Protein AF-F0BHM7-F1 (afdb_monomer_lite)

Organism: NCBI:txid925775

InterPro domains:
  IPR005083 Serine/Threonine acetyltransferase YopJ-like [PF03421] (80-179)

Secondary structure (DSSP, 8-state):
------------------------------------------------TTTTS-HHHHHHHHHHHHHHHH-S---HHHHHHHHHHHHHHHH---HHHHHHHHHHHHHHHHHHHHH-GGG-EEEESSHHHHHHHHHH---SEEEEEEE--TTS--EEEEEEEEETTEEEEEEE--S-SEEEETTEEEEPTT---S--

Radius of gyration: 26.4 Å; chains: 1; bounding box: 47×58×90 Å

Structure (mmCIF, N/CA/C/O backbone):
data_AF-F0BHM7-F1
#
_entry.id   AF-F0BHM7-F1
#
loop_
_atom_site.group_PDB
_atom_site.id
_atom_site.type_symbol
_atom_site.label_atom_id
_atom_site.label_alt_id
_atom_site.label_comp_id
_atom_site.label_asym_id
_atom_site.label_entity_id
_atom_site.label_seq_id
_atom_site.pdbx_PDB_ins_code
_atom_site.Cartn_x
_atom_site.Cartn_y
_atom_site.Cartn_z
_atom_site.occupancy
_atom_site.B_iso_or_equiv
_atom_site.auth_seq_id
_atom_site.auth_comp_id
_atom_site.auth_asym_id
_atom_site.auth_atom_id
_atom_site.pdbx_PDB_model_num
ATOM 1 N N . MET A 1 1 ? -9.577 -39.500 14.015 1.00 40.25 1 MET A N 1
ATOM 2 C CA . MET A 1 1 ? -8.669 -39.902 12.918 1.00 40.25 1 MET A CA 1
ATOM 3 C C . MET A 1 1 ? -9.493 -40.174 11.671 1.00 40.25 1 MET A C 1
ATOM 5 O O . MET A 1 1 ? -10.427 -40.954 11.765 1.00 40.25 1 MET A O 1
ATOM 9 N N . LYS A 1 2 ? -9.086 -39.560 10.550 1.00 39.41 2 LYS A N 1
ATOM 10 C CA . LYS A 1 2 ? -9.492 -39.837 9.157 1.00 39.41 2 LYS A CA 1
ATOM 11 C C . LYS A 1 2 ? -10.925 -39.439 8.770 1.00 39.41 2 LYS A C 1
ATOM 13 O O . LYS A 1 2 ? -11.859 -40.200 8.974 1.00 39.41 2 LYS A O 1
ATOM 18 N N . ASN A 1 3 ? -11.054 -38.246 8.178 1.00 37.75 3 ASN A N 1
ATOM 19 C CA . ASN A 1 3 ? -11.614 -38.018 6.830 1.00 37.75 3 ASN A CA 1
ATOM 20 C C . ASN A 1 3 ? -11.970 -36.533 6.659 1.00 37.75 3 ASN A C 1
ATOM 22 O O . ASN A 1 3 ? -13.112 -36.132 6.846 1.00 37.75 3 ASN A O 1
ATOM 26 N N . PHE A 1 4 ? -10.978 -35.712 6.311 1.00 39.66 4 PHE A N 1
ATOM 27 C CA . PHE A 1 4 ? -11.204 -34.309 5.950 1.00 39.66 4 PHE A CA 1
ATOM 28 C C . PHE A 1 4 ? -10.245 -33.871 4.841 1.00 39.66 4 PHE A C 1
ATOM 30 O O . PHE A 1 4 ? -9.500 -32.917 4.992 1.00 39.66 4 PHE A O 1
ATOM 37 N N . MET A 1 5 ? -10.210 -34.616 3.734 1.00 41.62 5 MET A N 1
ATOM 38 C CA . MET A 1 5 ? -9.594 -34.168 2.481 1.00 41.62 5 MET A CA 1
ATOM 39 C C . MET A 1 5 ? -10.227 -34.916 1.311 1.00 41.62 5 MET A C 1
ATOM 41 O O . MET A 1 5 ? -9.910 -36.081 1.090 1.00 41.62 5 MET A O 1
ATOM 45 N N . ARG A 1 6 ? -11.130 -34.248 0.583 1.00 38.19 6 ARG A N 1
ATOM 46 C CA . ARG A 1 6 ? -11.471 -34.510 -0.828 1.00 38.19 6 ARG A CA 1
ATOM 47 C C . ARG A 1 6 ? -12.490 -33.470 -1.306 1.00 38.19 6 ARG A C 1
ATOM 49 O O . ARG A 1 6 ? -13.683 -33.701 -1.209 1.00 38.19 6 ARG A O 1
ATOM 56 N N . SER A 1 7 ? -11.997 -32.336 -1.805 1.00 36.56 7 SER A N 1
ATOM 57 C CA . SER A 1 7 ? -12.502 -31.670 -3.023 1.00 36.56 7 SER A CA 1
ATOM 58 C C . SER A 1 7 ? -11.786 -30.329 -3.226 1.00 36.56 7 SER A C 1
ATOM 60 O O . SER A 1 7 ? -12.365 -29.258 -3.062 1.00 36.56 7 SER A O 1
ATOM 62 N N . LEU A 1 8 ? -10.508 -30.370 -3.607 1.00 36.88 8 LEU A N 1
ATOM 63 C CA . LEU A 1 8 ? -9.913 -29.256 -4.347 1.00 36.88 8 LEU A CA 1
ATOM 64 C C . LEU A 1 8 ? -10.299 -29.446 -5.815 1.00 36.88 8 LEU A C 1
ATOM 66 O O . LEU A 1 8 ? -9.575 -30.056 -6.597 1.00 36.88 8 LEU A O 1
ATOM 70 N N . GLY A 1 9 ? -11.510 -29.002 -6.149 1.00 29.67 9 GLY A N 1
ATOM 71 C CA . GLY A 1 9 ? -12.002 -28.937 -7.517 1.00 29.67 9 GLY A CA 1
ATOM 72 C C . GLY A 1 9 ? -11.436 -27.704 -8.210 1.00 29.67 9 GLY A C 1
ATOM 73 O O . GLY A 1 9 ? -12.026 -26.630 -8.148 1.00 29.67 9 GLY A O 1
ATOM 74 N N . PHE A 1 10 ? -10.296 -27.869 -8.880 1.00 36.56 10 PHE A N 1
ATOM 75 C CA . PHE A 1 10 ? -9.895 -26.998 -9.980 1.00 36.56 10 PHE A CA 1
ATOM 76 C C . PHE A 1 10 ? -10.941 -27.135 -11.094 1.00 36.56 10 PHE A C 1
ATOM 78 O O . PHE A 1 10 ? -10.956 -28.120 -11.826 1.00 36.56 10 PHE A O 1
ATOM 85 N N . GLY A 1 11 ? -11.847 -26.163 -11.188 1.00 30.12 11 GLY A N 1
ATOM 86 C CA . GLY A 1 11 ? -12.896 -26.111 -12.202 1.00 30.12 11 GLY A CA 1
ATOM 87 C C . GLY A 1 11 ? -12.910 -24.751 -12.881 1.00 30.12 11 GLY A C 1
ATOM 88 O O . GLY A 1 11 ? -13.532 -23.809 -12.398 1.00 30.12 11 GLY A O 1
ATOM 89 N N . SER A 1 12 ? -12.212 -24.649 -14.010 1.00 33.06 12 SER A N 1
ATOM 90 C CA . SER A 1 12 ? -12.329 -23.534 -14.944 1.00 33.06 12 SER A CA 1
ATOM 91 C C . SER A 1 12 ? -13.774 -23.405 -15.428 1.00 33.06 12 SER A C 1
ATOM 93 O O . SER A 1 12 ? -14.248 -24.249 -16.181 1.00 33.06 12 SER A O 1
ATOM 95 N N . SER A 1 13 ? -14.461 -22.329 -15.049 1.00 33.56 13 SER A N 1
ATOM 96 C CA . SER A 1 13 ? -15.727 -21.939 -15.674 1.00 33.56 13 SER A CA 1
ATOM 97 C C . SER A 1 13 ? -15.479 -20.748 -16.590 1.00 33.56 13 SER 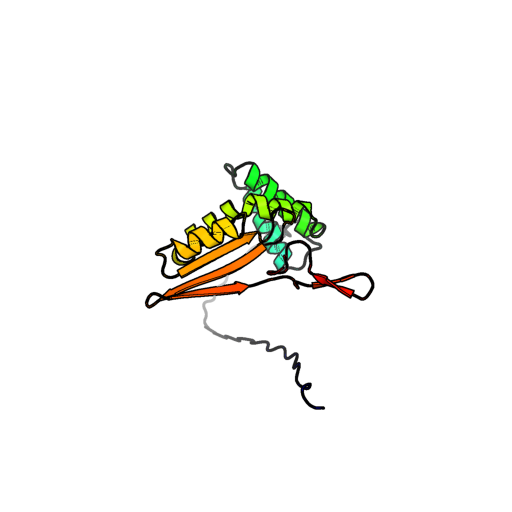A C 1
ATOM 99 O O . SER A 1 13 ? -15.399 -19.600 -16.158 1.00 33.56 13 SER A O 1
ATOM 101 N N . ARG A 1 14 ? -15.298 -21.062 -17.877 1.00 34.56 14 ARG A N 1
ATOM 102 C CA . ARG A 1 14 ? -15.363 -20.120 -18.995 1.00 34.56 14 ARG A CA 1
ATOM 103 C C . ARG A 1 14 ? -16.827 -19.734 -19.195 1.00 34.56 14 ARG A C 1
ATOM 105 O O . ARG A 1 14 ? -17.619 -20.560 -19.633 1.00 34.56 14 ARG A O 1
ATOM 112 N N . SER A 1 15 ? -17.182 -18.489 -18.917 1.00 32.78 15 SER A N 1
ATOM 113 C CA . SER A 1 15 ? -18.437 -17.896 -19.377 1.00 32.78 15 SER A CA 1
ATOM 114 C C . SER A 1 15 ? -18.207 -17.244 -20.741 1.00 32.78 15 SER A C 1
ATOM 116 O O . SER A 1 15 ? -17.812 -16.087 -20.856 1.00 32.78 15 SER A O 1
ATOM 118 N N . SER A 1 16 ? -18.440 -18.017 -21.799 1.00 32.56 16 SER A N 1
ATOM 119 C CA . SER A 1 16 ? -18.631 -17.511 -23.157 1.00 32.56 16 SER A CA 1
ATOM 120 C C . SER A 1 16 ? -19.989 -16.814 -23.241 1.00 32.56 16 SER A C 1
ATOM 122 O O . SER A 1 16 ? -21.026 -17.476 -23.225 1.00 32.56 16 SER A O 1
ATOM 124 N N . ARG A 1 17 ? -19.998 -15.482 -23.338 1.00 31.58 17 ARG A N 1
ATOM 125 C CA . ARG A 1 17 ? -21.169 -14.740 -23.816 1.00 31.58 17 ARG A CA 1
ATOM 126 C C . ARG A 1 17 ? -21.041 -14.543 -25.321 1.00 31.58 17 ARG A C 1
ATOM 128 O O . ARG A 1 17 ? -20.320 -13.669 -25.786 1.00 31.58 17 ARG A O 1
ATOM 135 N N . SER A 1 18 ? -21.746 -15.396 -26.051 1.00 33.62 18 SER A N 1
ATOM 136 C CA . SER A 1 18 ? -22.221 -15.130 -27.401 1.00 33.62 18 SER A CA 1
ATOM 137 C C . SER A 1 18 ? -23.323 -14.072 -27.334 1.00 33.62 18 SER A C 1
ATOM 139 O O . SER A 1 18 ? -24.336 -14.299 -26.672 1.00 33.62 18 SER A O 1
ATOM 141 N N . SER A 1 19 ? -23.153 -12.965 -28.050 1.00 33.22 19 SER A N 1
ATOM 142 C CA . SER A 1 19 ? -24.268 -12.101 -28.436 1.00 33.22 19 SER A CA 1
ATOM 143 C C . SER A 1 19 ? -24.142 -11.795 -29.919 1.00 33.22 19 SER A C 1
ATOM 145 O O . SER A 1 19 ? -23.349 -10.961 -30.343 1.00 33.22 19 SER A O 1
ATOM 147 N N . SER A 1 20 ? -24.917 -12.542 -30.694 1.00 32.22 20 SER A N 1
ATOM 148 C CA . SER A 1 20 ? -25.345 -12.219 -32.046 1.00 32.22 20 SER A CA 1
ATOM 149 C C . SER A 1 20 ? -26.288 -11.012 -32.033 1.00 32.22 20 SER A C 1
ATOM 151 O O . SER A 1 20 ? -27.246 -11.001 -31.260 1.00 32.22 20 SER A O 1
ATOM 153 N N . SER A 1 21 ? -26.100 -10.077 -32.960 1.00 34.34 21 SER A N 1
ATOM 154 C CA . SER A 1 21 ? -27.196 -9.270 -33.503 1.00 34.34 21 SER A CA 1
ATOM 155 C C . SER A 1 21 ? -26.907 -8.949 -34.966 1.00 34.34 21 SER A C 1
ATOM 157 O O . SER A 1 21 ? -26.126 -8.053 -35.276 1.00 34.34 21 SER A O 1
ATOM 159 N N . ASN A 1 22 ? -27.547 -9.728 -35.839 1.00 30.28 22 ASN A N 1
ATOM 160 C CA . ASN A 1 22 ? -27.780 -9.407 -37.241 1.00 30.28 22 ASN A CA 1
ATOM 161 C C . ASN A 1 22 ? -28.642 -8.145 -37.343 1.00 30.28 22 ASN A C 1
ATOM 163 O O . ASN A 1 22 ? -29.692 -8.089 -36.706 1.00 30.28 22 ASN A O 1
ATOM 167 N N . TRP A 1 23 ? -28.254 -7.230 -38.228 1.00 28.39 23 TRP A N 1
ATOM 168 C CA . TRP A 1 23 ? -29.175 -6.373 -38.971 1.00 28.39 23 TRP A CA 1
ATOM 169 C C . TRP A 1 23 ? -28.707 -6.331 -40.437 1.00 28.39 23 TRP A C 1
ATOM 171 O O . TRP A 1 23 ? -27.631 -5.821 -40.738 1.00 28.39 23 TRP A O 1
ATOM 181 N N . ASN A 1 24 ? -29.515 -6.943 -41.309 1.00 32.38 24 ASN A N 1
ATOM 182 C CA . ASN A 1 24 ? -29.664 -6.633 -42.742 1.00 32.38 24 ASN A CA 1
ATOM 183 C C . ASN A 1 24 ? -30.175 -5.168 -42.874 1.00 32.38 24 ASN A C 1
ATOM 185 O O . ASN A 1 24 ? -30.711 -4.646 -41.902 1.00 32.38 24 ASN A O 1
ATOM 189 N N . GLU A 1 25 ? -30.105 -4.415 -43.977 1.00 32.16 25 GLU A N 1
ATOM 190 C CA . GLU A 1 25 ? -30.121 -4.747 -45.405 1.00 32.16 25 GLU A CA 1
ATOM 191 C C . GLU A 1 25 ? -29.731 -3.505 -46.249 1.00 32.16 25 GLU A C 1
ATOM 193 O O . GLU A 1 25 ? -30.102 -2.389 -45.903 1.00 32.16 25 GLU A O 1
ATOM 198 N N . GLN A 1 26 ? -29.026 -3.758 -47.360 1.00 35.66 26 GLN A N 1
ATOM 199 C CA . GLN A 1 26 ? -29.073 -3.111 -48.691 1.00 35.66 26 GLN A CA 1
ATOM 200 C C . GLN A 1 26 ? -29.069 -1.576 -48.869 1.00 35.66 26 GLN A C 1
ATOM 202 O O . GLN A 1 26 ? -30.065 -0.902 -48.636 1.00 35.66 26 GLN A O 1
ATOM 207 N N . GLN A 1 27 ? -28.049 -1.095 -49.596 1.00 32.66 27 GLN A N 1
ATOM 208 C CA . GLN A 1 27 ? -28.270 -0.443 -50.899 1.00 32.66 27 GLN A CA 1
ATOM 209 C C . GLN A 1 27 ? -27.002 -0.505 -51.769 1.00 32.66 27 GLN A C 1
ATOM 211 O O . GLN A 1 27 ? -25.898 -0.255 -51.291 1.00 32.66 27 GLN A O 1
ATOM 216 N N . ALA A 1 28 ? -27.178 -0.900 -53.030 1.00 36.06 28 ALA A N 1
ATOM 217 C CA . ALA A 1 28 ? -26.160 -0.944 -54.074 1.00 36.06 28 ALA A CA 1
ATOM 218 C C . ALA A 1 28 ? -26.209 0.344 -54.909 1.00 36.06 28 ALA A C 1
ATOM 220 O O . ALA A 1 28 ? -27.302 0.854 -55.131 1.00 36.06 28 ALA A O 1
ATOM 221 N N . ASP A 1 29 ? -25.056 0.831 -55.375 1.00 32.31 29 ASP A N 1
ATOM 222 C CA . ASP A 1 29 ? -24.812 1.072 -56.804 1.00 32.31 29 ASP A CA 1
ATOM 223 C C . ASP A 1 29 ? -23.337 1.419 -57.087 1.00 32.31 29 ASP A C 1
ATOM 225 O O . ASP A 1 29 ? -22.612 1.932 -56.235 1.00 32.31 29 ASP A O 1
ATOM 229 N N . ASN A 1 30 ? -22.920 1.021 -58.291 1.00 34.75 30 ASN A N 1
ATOM 230 C CA . ASN A 1 30 ? -21.589 1.072 -58.901 1.00 34.75 30 ASN A CA 1
ATOM 231 C C . ASN A 1 30 ? -20.951 2.469 -58.952 1.00 34.75 30 ASN A C 1
ATOM 233 O O . ASN A 1 30 ? -21.642 3.439 -59.230 1.00 34.75 30 ASN A O 1
ATOM 237 N N . ASP A 1 31 ? -19.615 2.518 -58.871 1.00 32.31 31 ASP A N 1
ATOM 238 C CA . ASP A 1 31 ? -18.797 3.083 -59.958 1.00 32.31 31 ASP A CA 1
ATOM 239 C C . ASP A 1 31 ? -17.314 2.675 -59.842 1.00 32.31 31 ASP A C 1
ATOM 241 O O . ASP A 1 31 ? -16.712 2.649 -58.767 1.00 32.31 31 ASP A O 1
ATOM 245 N N . GLU A 1 32 ? -16.742 2.301 -60.988 1.00 38.78 32 GLU A N 1
ATOM 246 C CA . GLU A 1 32 ? -15.337 1.952 -61.207 1.00 38.78 32 GLU A CA 1
ATOM 247 C C . GLU A 1 32 ? -14.408 3.155 -60.967 1.00 38.78 32 GLU A C 1
ATOM 249 O O . GLU A 1 32 ? -14.658 4.216 -61.527 1.00 38.78 32 GLU A O 1
ATOM 254 N N . GLN A 1 33 ? -13.278 2.971 -60.257 1.00 34.41 33 GLN A N 1
ATOM 255 C CA . GLN A 1 33 ? -11.929 3.371 -60.721 1.00 34.41 33 GLN A CA 1
ATOM 256 C C . GLN A 1 33 ? -10.811 3.182 -59.669 1.00 34.41 33 GLN A C 1
ATOM 258 O O . GLN A 1 33 ? -10.864 3.679 -58.549 1.00 34.41 33 GLN A O 1
ATOM 263 N N . THR A 1 34 ? -9.716 2.570 -60.142 1.00 40.06 34 THR A N 1
ATOM 264 C CA . THR A 1 34 ? -8.308 2.597 -59.670 1.00 40.06 34 THR A CA 1
ATOM 265 C C . THR A 1 34 ? -7.892 1.866 -58.374 1.00 40.06 34 THR A C 1
ATOM 267 O O . THR A 1 34 ? -8.342 2.212 -57.284 1.00 40.06 34 THR A O 1
ATOM 270 N N . PRO A 1 35 ? -6.913 0.929 -58.436 1.00 39.75 35 PRO A N 1
ATOM 271 C CA . PRO A 1 35 ? -6.262 0.393 -57.249 1.00 39.75 35 PRO A CA 1
ATOM 272 C C . PRO A 1 35 ? -5.169 1.369 -56.797 1.00 39.75 35 PRO A C 1
ATOM 274 O O . PRO A 1 35 ? -4.022 1.300 -57.239 1.00 39.75 35 PRO A O 1
ATOM 277 N N . ALA A 1 36 ? -5.513 2.304 -55.915 1.00 39.84 36 ALA A N 1
ATOM 278 C CA . ALA A 1 36 ? -4.505 3.048 -55.176 1.00 39.84 36 ALA A CA 1
ATOM 279 C C . ALA A 1 36 ? -3.950 2.133 -54.077 1.00 39.84 36 ALA A C 1
ATOM 281 O O . ALA A 1 36 ? -4.610 1.871 -53.070 1.00 39.84 36 ALA A O 1
ATOM 282 N N . SER A 1 37 ? -2.739 1.617 -54.299 1.00 42.69 37 SER A N 1
ATOM 283 C CA . SER A 1 37 ? -1.934 0.915 -53.303 1.00 42.69 37 SER A CA 1
ATOM 284 C C . SER A 1 37 ? -1.833 1.762 -52.036 1.00 42.69 37 SER A C 1
ATOM 286 O O . SER A 1 37 ? -1.029 2.688 -51.949 1.00 42.69 37 SER A O 1
ATOM 288 N N . SER A 1 38 ? -2.672 1.453 -51.050 1.00 42.28 38 SER A N 1
ATOM 289 C CA . SER A 1 38 ? -2.534 2.011 -49.713 1.00 42.28 38 SER A CA 1
ATOM 290 C C . SER A 1 38 ? -1.235 1.462 -49.133 1.00 42.28 38 SER A C 1
ATOM 292 O O . SER A 1 38 ? -1.049 0.239 -49.150 1.00 42.28 38 SER A O 1
ATOM 294 N N . PRO A 1 39 ? -0.312 2.304 -48.641 1.00 44.72 39 PRO A N 1
ATOM 295 C CA . PRO A 1 39 ? 0.824 1.788 -47.909 1.00 44.72 39 PRO A CA 1
ATOM 296 C C . PRO A 1 39 ? 0.260 1.040 -46.707 1.00 44.72 39 PRO A C 1
ATOM 298 O O . PRO A 1 39 ? -0.412 1.620 -45.855 1.00 44.72 39 PRO A O 1
ATOM 301 N N . SER A 1 40 ? 0.503 -0.269 -46.658 1.00 40.91 40 SER A N 1
ATOM 302 C CA . SER A 1 40 ? 0.332 -1.032 -45.435 1.00 40.91 40 SER A CA 1
ATOM 303 C C . SER A 1 40 ? 1.372 -0.470 -44.468 1.00 40.91 40 SER A C 1
ATOM 305 O O . SER A 1 40 ? 2.532 -0.888 -44.450 1.00 40.91 40 SER A O 1
ATOM 307 N N . THR A 1 41 ? 0.986 0.537 -43.694 1.00 43.22 41 THR A N 1
ATOM 308 C CA . THR A 1 41 ? 1.642 0.875 -42.440 1.00 43.22 41 THR A CA 1
ATOM 309 C C . THR A 1 41 ? 1.351 -0.284 -41.503 1.00 43.22 41 THR A C 1
ATOM 311 O O . THR A 1 41 ? 0.485 -0.228 -40.634 1.00 43.22 41 THR A O 1
ATOM 314 N N . SER A 1 42 ? 2.080 -1.381 -41.712 1.00 43.66 42 SER A N 1
ATOM 315 C CA . SER A 1 42 ? 2.365 -2.325 -40.648 1.00 43.66 42 SER A CA 1
ATOM 316 C C . SER A 1 42 ? 2.818 -1.467 -39.473 1.00 43.66 42 SER A C 1
ATOM 318 O O . SER A 1 42 ? 3.791 -0.721 -39.642 1.00 43.66 42 SER A O 1
ATOM 320 N N . PRO A 1 43 ? 2.114 -1.471 -38.325 1.00 48.44 43 PRO A N 1
ATOM 321 C CA . PRO A 1 43 ? 2.619 -0.776 -37.162 1.00 48.44 43 PRO A CA 1
ATOM 322 C C . PRO A 1 43 ? 3.983 -1.396 -36.914 1.00 48.44 43 PRO A C 1
ATOM 324 O O . PRO A 1 43 ? 4.083 -2.607 -36.701 1.00 48.44 43 PRO A O 1
ATOM 327 N N . SER A 1 44 ? 5.028 -0.584 -37.078 1.00 43.34 44 SER A N 1
ATOM 328 C CA . SER A 1 44 ? 6.387 -0.989 -36.769 1.00 43.34 44 SER A CA 1
ATOM 329 C C . SER A 1 44 ? 6.303 -1.546 -35.360 1.00 43.34 44 SER A C 1
ATOM 331 O O . SER A 1 44 ? 5.959 -0.810 -34.434 1.00 43.34 44 SER A O 1
ATOM 333 N N . GLN A 1 45 ? 6.460 -2.864 -35.215 1.00 48.31 45 GLN A N 1
ATOM 334 C CA . GLN A 1 45 ? 6.536 -3.497 -33.912 1.00 48.31 45 GLN A CA 1
ATOM 335 C C . GLN A 1 45 ? 7.863 -3.030 -33.332 1.00 48.31 45 GLN A C 1
ATOM 337 O O . GLN A 1 45 ? 8.866 -3.735 -33.377 1.00 48.31 45 GLN A O 1
ATOM 342 N N . THR A 1 46 ? 7.883 -1.799 -32.826 1.00 50.78 46 THR A N 1
ATOM 343 C CA . THR A 1 46 ? 8.835 -1.401 -31.813 1.00 50.78 46 THR A CA 1
ATOM 344 C C . THR A 1 46 ? 8.605 -2.408 -30.703 1.00 50.78 46 THR A C 1
ATOM 346 O O . THR A 1 46 ? 7.551 -2.450 -30.063 1.00 50.78 46 THR A O 1
ATOM 349 N N . SER A 1 47 ? 9.528 -3.359 -30.594 1.00 63.25 47 SER A N 1
ATOM 350 C CA . SER A 1 47 ? 9.464 -4.382 -29.572 1.00 63.25 47 SER A CA 1
ATOM 351 C C . SER A 1 47 ? 9.451 -3.643 -28.242 1.00 63.25 47 SER A C 1
ATOM 353 O O . SER A 1 47 ? 10.440 -3.046 -27.826 1.00 63.25 47 SER A O 1
ATOM 355 N N . SER A 1 48 ? 8.278 -3.600 -27.605 1.00 75.75 48 SER A N 1
ATOM 356 C CA . SER A 1 48 ? 8.144 -2.968 -26.300 1.00 75.75 48 SER A CA 1
ATOM 357 C C . SER A 1 48 ? 9.196 -3.574 -25.375 1.00 75.75 48 SER A C 1
ATOM 359 O O . SER A 1 48 ? 9.397 -4.798 -25.371 1.00 75.75 48 SER A O 1
ATOM 361 N N . ALA A 1 49 ? 9.827 -2.736 -24.551 1.00 85.38 49 ALA A N 1
ATOM 362 C CA . ALA A 1 49 ? 10.803 -3.174 -23.556 1.00 85.38 49 ALA A CA 1
ATOM 363 C C . ALA A 1 49 ? 10.212 -4.159 -22.519 1.00 85.38 49 ALA A C 1
ATOM 365 O O . ALA A 1 49 ? 10.933 -4.675 -21.667 1.00 85.38 49 ALA A O 1
ATOM 366 N N . PHE A 1 50 ? 8.904 -4.425 -22.598 1.00 92.19 50 PHE A N 1
ATOM 367 C CA . PHE A 1 50 ? 8.128 -5.352 -21.780 1.00 92.19 50 PHE A CA 1
ATOM 368 C C . PHE A 1 50 ? 7.576 -6.550 -22.573 1.00 92.19 50 PHE A C 1
ATOM 370 O O . PHE A 1 50 ? 6.677 -7.242 -22.096 1.00 92.19 50 PHE A O 1
ATOM 377 N N . SER A 1 51 ? 8.067 -6.807 -23.789 1.00 90.06 51 SER A N 1
ATOM 378 C CA . SER A 1 51 ? 7.622 -7.925 -24.642 1.00 90.06 51 SER A CA 1
ATOM 379 C C . SER A 1 51 ? 7.738 -9.296 -23.960 1.00 90.06 51 SER A C 1
ATOM 381 O O . SER A 1 51 ? 6.882 -10.150 -24.184 1.00 90.06 51 SER A O 1
ATOM 383 N N . GLY A 1 52 ? 8.716 -9.468 -23.061 1.00 91.44 52 GLY A N 1
ATOM 384 C CA . GLY A 1 52 ? 8.887 -10.668 -22.234 1.00 91.44 52 GLY A CA 1
ATOM 385 C C . GLY A 1 52 ? 7.833 -10.870 -21.134 1.00 91.44 52 GLY A C 1
ATOM 386 O O . GLY A 1 52 ? 7.800 -11.932 -20.518 1.00 91.44 52 GLY A O 1
ATOM 387 N N . LEU A 1 53 ? 6.957 -9.890 -20.876 1.00 93.75 53 LEU A N 1
ATOM 388 C CA . LEU A 1 53 ? 5.895 -10.007 -19.874 1.00 93.75 53 LEU A CA 1
ATOM 389 C C . LEU A 1 53 ? 4.616 -10.630 -20.451 1.00 93.75 53 LEU A C 1
ATOM 391 O O . LEU A 1 53 ? 4.277 -10.380 -21.615 1.00 93.75 53 LEU A O 1
ATOM 395 N N . PRO A 1 54 ? 3.827 -11.356 -19.631 1.00 94.88 54 PRO A N 1
ATOM 396 C CA . PRO A 1 54 ? 2.479 -11.770 -20.007 1.00 94.88 54 PRO A CA 1
ATOM 397 C C . PRO A 1 54 ? 1.604 -10.567 -20.384 1.00 94.88 54 PRO A C 1
ATOM 399 O O . PRO A 1 54 ? 1.828 -9.449 -19.918 1.00 94.88 54 PRO A O 1
ATOM 402 N N . GLU A 1 55 ? 0.568 -10.794 -21.196 1.00 95.25 55 GLU A N 1
ATOM 403 C CA . GLU A 1 55 ? -0.213 -9.719 -21.828 1.00 95.25 55 GLU A CA 1
ATOM 404 C C . GLU A 1 55 ? -0.723 -8.656 -20.843 1.00 95.25 55 GLU A C 1
ATOM 406 O O . GLU A 1 55 ? -0.561 -7.459 -21.078 1.00 95.25 55 GLU A O 1
ATOM 411 N N . ARG A 1 56 ? -1.325 -9.075 -19.724 1.00 95.88 56 ARG A N 1
ATOM 412 C CA . ARG A 1 56 ? -1.913 -8.138 -18.757 1.00 95.88 56 ARG A CA 1
ATOM 413 C C . ARG A 1 56 ? -0.850 -7.310 -18.007 1.00 95.88 56 ARG A C 1
ATOM 415 O O . ARG A 1 56 ? -0.996 -6.089 -18.001 1.00 95.88 56 ARG A O 1
ATOM 422 N N . PRO A 1 57 ? 0.200 -7.896 -17.393 1.00 95.06 57 PRO A N 1
ATOM 423 C CA . PRO A 1 57 ? 1.332 -7.131 -16.859 1.00 95.06 57 PRO A CA 1
ATOM 424 C C . PRO A 1 57 ? 2.006 -6.222 -17.894 1.00 95.06 57 PRO A C 1
ATOM 426 O O . PRO A 1 57 ? 2.282 -5.069 -17.583 1.00 95.06 57 PRO A O 1
ATOM 429 N N . ARG A 1 58 ? 2.184 -6.692 -19.136 1.00 95.75 58 ARG A N 1
ATOM 430 C CA . ARG A 1 58 ? 2.759 -5.898 -20.231 1.00 95.75 58 ARG A CA 1
ATOM 431 C C . ARG A 1 58 ? 1.955 -4.629 -20.505 1.00 95.75 58 ARG A C 1
ATOM 433 O O . ARG A 1 58 ? 2.527 -3.548 -20.527 1.00 95.75 58 ARG A O 1
ATOM 440 N N . LYS A 1 59 ? 0.628 -4.744 -20.646 1.00 96.38 59 LYS A N 1
ATOM 441 C CA . LYS A 1 59 ? -0.261 -3.581 -20.838 1.00 96.38 59 LYS A CA 1
ATOM 442 C C . LYS A 1 59 ? -0.155 -2.575 -19.687 1.00 96.38 59 LYS A C 1
ATOM 444 O O . LYS A 1 59 ? -0.147 -1.378 -19.935 1.00 96.38 59 LYS A O 1
ATOM 449 N N . LYS A 1 60 ? -0.049 -3.048 -18.438 1.00 96.75 60 LYS A N 1
ATOM 450 C CA . LYS A 1 60 ? 0.123 -2.169 -17.267 1.00 96.75 60 LYS A CA 1
ATOM 451 C C . LYS A 1 60 ? 1.464 -1.435 -17.279 1.00 96.75 60 LYS A C 1
ATOM 453 O O . LYS A 1 60 ? 1.496 -0.255 -16.957 1.00 96.75 60 LYS A O 1
ATOM 458 N N . ALA A 1 61 ? 2.543 -2.128 -17.639 1.00 96.19 61 ALA A N 1
ATOM 459 C CA . ALA A 1 61 ? 3.873 -1.535 -17.708 1.00 96.19 61 ALA A CA 1
ATOM 460 C C . ALA A 1 61 ? 3.963 -0.472 -18.813 1.00 96.19 61 ALA A C 1
ATOM 462 O O . ALA A 1 61 ? 4.445 0.623 -18.553 1.00 96.19 61 ALA A O 1
ATOM 463 N N . ILE A 1 62 ? 3.408 -0.758 -19.997 1.00 95.88 62 ILE A N 1
ATOM 464 C CA . ILE A 1 62 ? 3.316 0.211 -21.100 1.00 95.88 62 ILE A CA 1
ATOM 465 C C . ILE A 1 62 ? 2.507 1.442 -20.673 1.00 95.88 62 ILE A C 1
ATOM 467 O O . ILE A 1 62 ? 2.986 2.556 -20.820 1.00 95.88 62 ILE A O 1
ATOM 471 N N . ALA A 1 63 ? 1.332 1.260 -20.061 1.00 95.88 63 ALA A N 1
ATOM 472 C CA . ALA A 1 63 ? 0.511 2.388 -19.615 1.00 95.88 63 ALA A CA 1
ATOM 473 C C . ALA A 1 63 ? 1.216 3.271 -18.565 1.00 95.88 63 ALA A C 1
ATOM 475 O O . ALA A 1 63 ? 1.043 4.491 -18.557 1.00 95.88 63 ALA A O 1
ATOM 476 N N . LEU A 1 64 ? 2.011 2.668 -17.673 1.00 95.31 64 LEU A N 1
ATOM 477 C CA . LEU A 1 64 ? 2.812 3.411 -16.700 1.00 95.31 64 LEU A CA 1
ATOM 478 C C . LEU A 1 64 ? 3.967 4.166 -17.379 1.00 95.31 64 LEU A C 1
ATOM 480 O O . LEU A 1 64 ? 4.162 5.341 -17.089 1.00 95.31 64 LEU A O 1
ATOM 484 N N . GLU A 1 65 ? 4.687 3.529 -18.307 1.00 95.38 65 GLU A N 1
ATOM 485 C CA . GLU A 1 65 ? 5.750 4.164 -19.105 1.00 95.38 65 GLU A CA 1
ATOM 486 C C . GLU A 1 65 ? 5.213 5.344 -19.934 1.00 9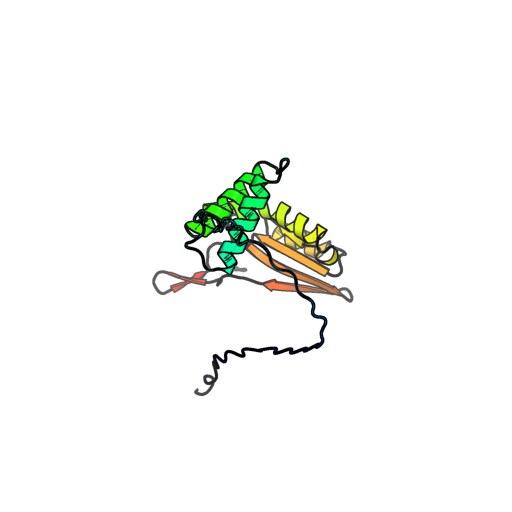5.38 65 GLU A C 1
ATOM 488 O O . GLU A 1 65 ? 5.785 6.432 -19.914 1.00 95.38 65 GLU A O 1
ATOM 493 N N . GLU A 1 66 ? 4.070 5.171 -20.598 1.00 94.25 66 GLU A N 1
ATOM 494 C CA . GLU A 1 66 ? 3.390 6.237 -21.339 1.00 94.25 66 GLU A CA 1
ATOM 495 C C . GLU A 1 66 ? 3.003 7.401 -20.421 1.00 94.25 66 GLU A C 1
ATOM 497 O O . GLU A 1 66 ? 3.286 8.551 -20.751 1.00 94.25 66 GLU A O 1
ATOM 502 N N . SER A 1 67 ? 2.441 7.114 -19.240 1.00 92.94 67 SER A N 1
ATOM 503 C CA . SER A 1 67 ? 2.050 8.140 -18.260 1.00 92.94 67 SER A CA 1
ATOM 504 C C . SER A 1 67 ? 3.245 8.946 -17.741 1.00 92.94 67 SER A C 1
ATOM 506 O O . SER A 1 67 ? 3.115 10.150 -17.501 1.00 92.94 67 SER A O 1
ATOM 508 N N . LEU A 1 68 ? 4.407 8.304 -17.574 1.00 92.88 68 LEU A N 1
ATOM 509 C CA . LEU A 1 68 ? 5.654 8.973 -17.195 1.00 92.88 68 LEU A CA 1
ATOM 510 C C . LEU A 1 68 ? 6.166 9.903 -18.295 1.00 92.88 68 LEU A C 1
ATOM 512 O O . LEU A 1 68 ? 6.620 11.008 -17.999 1.00 92.88 68 LEU A O 1
ATOM 516 N N . ASN A 1 69 ? 6.064 9.467 -19.550 1.00 90.31 69 ASN A N 1
ATOM 517 C CA . ASN A 1 69 ? 6.545 10.220 -20.705 1.00 90.31 69 ASN A CA 1
ATOM 518 C C . ASN A 1 69 ? 5.607 11.369 -21.102 1.00 90.31 69 ASN A C 1
ATOM 520 O O . ASN A 1 69 ? 6.069 12.380 -21.623 1.00 90.31 69 ASN A O 1
ATOM 524 N N . SER A 1 70 ? 4.300 11.234 -20.863 1.00 88.44 70 SER A N 1
ATOM 525 C CA . SER A 1 70 ? 3.301 12.244 -21.236 1.00 88.44 70 SER A CA 1
ATOM 526 C C . SER A 1 70 ? 3.115 13.348 -20.194 1.00 88.44 70 SER A C 1
ATOM 528 O O . SER A 1 70 ? 2.537 14.391 -20.499 1.00 88.44 70 SER A O 1
ATOM 530 N N . SER A 1 71 ? 3.537 13.119 -18.950 1.00 83.81 71 SER A N 1
ATOM 531 C CA . SER A 1 71 ? 3.243 14.019 -17.834 1.00 83.81 71 SER A CA 1
ATOM 532 C C . SER A 1 71 ? 4.425 14.935 -17.520 1.00 83.81 71 SER A C 1
ATOM 534 O O . SER A 1 71 ? 5.471 14.498 -17.042 1.00 83.81 71 SER A O 1
ATOM 536 N N . ASN A 1 72 ? 4.222 16.240 -17.705 1.00 78.50 72 ASN A N 1
ATOM 537 C CA . ASN A 1 72 ? 5.261 17.252 -17.481 1.00 78.50 72 ASN A CA 1
ATOM 538 C C . ASN A 1 72 ? 5.455 17.646 -16.007 1.00 78.50 72 ASN A C 1
ATOM 540 O O . ASN A 1 72 ? 6.400 18.363 -15.697 1.00 78.50 72 ASN A O 1
ATOM 544 N N . ASN A 1 73 ? 4.576 17.208 -15.099 1.00 85.88 73 ASN A N 1
ATOM 545 C CA . ASN A 1 73 ? 4.592 17.631 -13.697 1.00 85.88 73 ASN A CA 1
ATOM 546 C C . ASN A 1 73 ? 4.371 16.451 -12.739 1.00 85.88 73 ASN A C 1
ATOM 548 O O . ASN A 1 73 ? 3.378 16.390 -12.018 1.00 85.88 73 ASN A O 1
ATOM 552 N N . ILE A 1 74 ? 5.281 15.477 -12.783 1.00 86.12 74 ILE A N 1
ATOM 553 C CA . ILE A 1 74 ? 5.323 14.379 -11.811 1.00 86.12 74 ILE A CA 1
ATOM 554 C C . ILE A 1 74 ? 6.383 14.727 -10.759 1.00 86.12 74 ILE A C 1
ATOM 556 O O . ILE A 1 74 ? 7.523 14.986 -11.155 1.00 86.12 74 ILE A O 1
ATOM 560 N N . PRO A 1 75 ? 6.055 14.709 -9.450 1.00 87.69 75 PRO A N 1
ATOM 561 C CA . PRO A 1 75 ? 7.047 14.858 -8.387 1.00 87.69 75 PRO A CA 1
ATOM 562 C C . PRO A 1 75 ? 8.214 13.882 -8.564 1.00 87.69 75 PRO A C 1
ATOM 564 O O . PRO A 1 75 ? 8.009 12.734 -8.969 1.00 87.69 75 PRO A O 1
ATOM 567 N N . TYR A 1 76 ? 9.433 14.325 -8.260 1.00 88.38 76 TYR A N 1
ATOM 568 C CA . TYR A 1 76 ? 10.647 13.541 -8.500 1.00 88.38 76 TYR A CA 1
ATOM 569 C C . TYR A 1 76 ? 10.582 12.156 -7.837 1.00 88.38 76 TYR A C 1
ATOM 571 O O . TYR A 1 76 ? 10.883 11.144 -8.467 1.00 88.38 76 TYR A O 1
ATOM 579 N N . GLU A 1 77 ? 10.090 12.097 -6.604 1.00 86.94 77 GLU A N 1
ATOM 580 C CA . GLU A 1 77 ? 9.946 10.875 -5.814 1.00 86.94 77 GLU A CA 1
ATOM 581 C C . GLU A 1 77 ? 8.981 9.879 -6.478 1.00 86.94 77 GLU A C 1
ATOM 583 O O . GLU A 1 77 ? 9.285 8.691 -6.587 1.00 86.94 77 GLU A O 1
ATOM 588 N N . MET A 1 78 ? 7.853 10.367 -7.011 1.00 89.56 78 MET A N 1
ATOM 589 C CA . MET A 1 78 ? 6.882 9.545 -7.747 1.00 89.56 78 MET A CA 1
ATOM 590 C C . MET A 1 78 ? 7.451 9.018 -9.063 1.00 89.56 78 MET A C 1
ATOM 592 O O . MET A 1 78 ? 7.176 7.877 -9.436 1.00 89.56 78 MET A O 1
ATOM 596 N N . ARG A 1 79 ? 8.256 9.827 -9.764 1.00 92.56 79 ARG A N 1
ATOM 597 C CA . ARG A 1 79 ? 8.937 9.390 -10.987 1.00 92.56 79 ARG A CA 1
ATOM 598 C C . ARG A 1 79 ? 9.928 8.269 -10.682 1.00 92.56 79 ARG A C 1
ATOM 600 O O . ARG A 1 79 ? 9.840 7.212 -11.301 1.00 92.56 79 ARG A O 1
ATOM 607 N N . MET A 1 80 ? 10.796 8.464 -9.689 1.00 91.88 80 MET A N 1
ATOM 608 C CA . MET A 1 80 ? 11.768 7.451 -9.261 1.00 91.88 80 MET A CA 1
ATOM 609 C C . MET A 1 80 ? 11.084 6.148 -8.838 1.00 91.88 80 MET A C 1
ATOM 611 O O . MET A 1 80 ? 11.526 5.058 -9.201 1.00 91.88 80 MET A O 1
ATOM 615 N N . TYR A 1 81 ? 9.974 6.250 -8.105 1.00 94.88 81 TYR A N 1
ATOM 616 C CA . TYR A 1 81 ? 9.207 5.084 -7.687 1.00 94.88 81 TYR A CA 1
ATOM 617 C C . TYR A 1 81 ? 8.588 4.331 -8.872 1.00 94.88 81 TYR A C 1
ATOM 619 O O . TYR A 1 81 ? 8.690 3.106 -8.958 1.00 94.88 81 TYR A O 1
ATOM 627 N N . ALA A 1 82 ? 7.996 5.048 -9.826 1.00 94.94 82 ALA A N 1
ATOM 628 C CA . ALA A 1 82 ? 7.421 4.445 -11.020 1.00 94.94 82 ALA A CA 1
ATOM 629 C C . ALA A 1 82 ? 8.484 3.771 -11.907 1.00 94.94 82 ALA A C 1
ATOM 631 O O . ALA A 1 82 ? 8.264 2.661 -12.391 1.00 94.94 82 ALA A O 1
ATOM 632 N N . GLU A 1 83 ? 9.657 4.386 -12.073 1.00 93.88 83 GLU A N 1
ATOM 633 C CA . GLU A 1 83 ? 10.794 3.782 -12.780 1.00 93.88 83 GLU A CA 1
ATOM 634 C C . GLU A 1 83 ? 11.288 2.508 -12.077 1.00 93.88 83 GLU A C 1
ATOM 636 O O . GLU A 1 83 ? 11.525 1.484 -12.728 1.00 93.88 83 GLU A O 1
ATOM 641 N N . ALA A 1 84 ? 11.368 2.524 -10.742 1.00 94.31 84 ALA A N 1
ATOM 642 C CA . ALA A 1 84 ? 11.696 1.341 -9.954 1.00 94.31 84 ALA A CA 1
ATOM 643 C C . ALA A 1 84 ? 10.651 0.225 -10.137 1.00 94.31 84 ALA A C 1
ATOM 645 O O . ALA A 1 84 ? 11.025 -0.936 -10.316 1.00 94.31 84 ALA A O 1
ATOM 646 N N . ALA A 1 85 ? 9.357 0.561 -10.175 1.00 95.75 85 ALA A N 1
ATOM 647 C CA . ALA A 1 85 ? 8.281 -0.397 -10.427 1.00 95.75 85 ALA A CA 1
ATOM 648 C C . ALA A 1 85 ? 8.356 -1.002 -11.842 1.00 95.75 85 ALA A C 1
ATOM 650 O O . ALA A 1 85 ? 8.172 -2.211 -12.009 1.00 95.75 85 ALA A O 1
ATOM 651 N N . LEU A 1 86 ? 8.684 -0.200 -12.863 1.00 95.62 86 LEU A N 1
ATOM 652 C CA . LEU A 1 86 ? 8.922 -0.690 -14.227 1.00 95.62 86 LEU A CA 1
ATOM 653 C C . LEU A 1 86 ? 10.145 -1.613 -14.297 1.00 95.62 86 LEU A C 1
ATOM 655 O O . LEU A 1 86 ? 10.104 -2.638 -14.982 1.00 95.62 86 LEU A O 1
ATOM 659 N N . SER A 1 87 ? 11.218 -1.286 -13.573 1.00 94.06 87 SER A N 1
ATOM 660 C CA . SER A 1 87 ? 12.396 -2.150 -13.472 1.00 94.06 87 SER A CA 1
ATOM 661 C C . SER A 1 87 ? 12.066 -3.473 -12.778 1.00 94.06 87 SER A C 1
ATOM 663 O O . SER A 1 87 ? 12.415 -4.535 -13.295 1.00 94.06 87 SER A O 1
ATOM 665 N N . ALA A 1 88 ? 11.322 -3.433 -11.669 1.00 94.69 88 ALA A N 1
ATOM 666 C CA . ALA A 1 88 ? 10.884 -4.624 -10.946 1.00 94.69 88 ALA A CA 1
ATOM 667 C C . ALA A 1 88 ? 9.952 -5.506 -11.792 1.00 94.69 88 ALA A C 1
ATOM 669 O O . ALA A 1 88 ? 10.038 -6.732 -11.742 1.00 94.69 88 ALA A O 1
ATOM 670 N N . ALA A 1 89 ? 9.104 -4.903 -12.630 1.00 93.06 89 ALA A N 1
ATOM 671 C CA . ALA A 1 89 ? 8.282 -5.653 -13.572 1.00 93.06 89 ALA A CA 1
ATOM 672 C C . ALA A 1 89 ? 9.136 -6.460 -14.565 1.00 93.06 89 ALA A C 1
ATOM 674 O O . ALA A 1 89 ? 8.765 -7.584 -14.885 1.00 93.06 89 ALA A O 1
ATOM 675 N N . LYS A 1 90 ? 10.273 -5.917 -15.029 1.00 90.81 90 LYS A N 1
ATOM 676 C CA . LYS A 1 90 ? 11.183 -6.587 -15.980 1.00 90.81 90 LYS A CA 1
ATOM 677 C C . LYS A 1 90 ? 12.088 -7.626 -15.320 1.00 90.81 90 LYS A C 1
ATOM 679 O O . LYS A 1 90 ? 12.278 -8.704 -15.874 1.00 90.81 90 LYS A O 1
ATOM 684 N N . HIS A 1 91 ? 12.667 -7.288 -14.172 1.00 91.31 91 HIS A N 1
ATOM 685 C CA . HIS A 1 91 ? 13.776 -8.038 -13.575 1.00 91.31 91 HIS A CA 1
ATOM 686 C C . HIS A 1 91 ? 13.379 -8.834 -12.324 1.00 91.31 91 HIS A C 1
ATOM 688 O O . HIS A 1 91 ? 14.191 -9.588 -11.794 1.00 91.31 91 HIS A O 1
ATOM 694 N N . GLY A 1 92 ? 12.132 -8.696 -11.869 1.00 89.25 92 GLY A N 1
ATOM 695 C CA . GLY A 1 92 ? 11.645 -9.276 -10.624 1.00 89.25 92 GLY A CA 1
ATOM 696 C C . GLY A 1 92 ? 11.737 -8.313 -9.440 1.00 89.25 92 GLY A C 1
ATOM 697 O O . GLY A 1 92 ? 12.372 -7.259 -9.494 1.00 89.25 92 GLY A O 1
ATOM 698 N N . SER A 1 93 ? 11.059 -8.683 -8.353 1.00 89.19 93 SER A N 1
ATOM 699 C CA . SER A 1 93 ? 11.028 -7.893 -7.120 1.00 89.19 93 SER A CA 1
ATOM 700 C C . SER A 1 93 ? 12.353 -7.980 -6.365 1.00 89.19 93 SER A C 1
ATOM 702 O O . SER A 1 93 ? 13.008 -9.020 -6.347 1.00 89.19 93 SER A O 1
ATOM 704 N N . SER A 1 94 ? 12.711 -6.897 -5.684 1.00 89.19 94 SER A N 1
ATOM 705 C CA . SER A 1 94 ? 13.903 -6.773 -4.844 1.00 89.19 94 SER A CA 1
ATOM 706 C C . SER A 1 94 ? 13.568 -6.062 -3.532 1.00 89.19 94 SER A C 1
ATOM 708 O O . SER A 1 94 ? 12.500 -5.472 -3.385 1.00 89.19 94 SER A O 1
ATOM 710 N N . GLU A 1 95 ? 14.494 -6.076 -2.575 1.00 87.94 95 GLU A N 1
ATOM 711 C CA . GLU A 1 95 ? 14.336 -5.311 -1.333 1.00 87.94 95 GLU A CA 1
ATOM 712 C C . GLU A 1 95 ? 14.211 -3.798 -1.596 1.00 87.94 95 GLU A C 1
ATOM 714 O O . GLU A 1 95 ? 13.479 -3.102 -0.896 1.00 87.94 95 GLU A O 1
ATOM 719 N N . ALA A 1 96 ? 14.868 -3.294 -2.646 1.00 89.31 96 ALA A N 1
ATOM 720 C CA . ALA A 1 96 ? 14.840 -1.880 -3.007 1.00 89.31 96 ALA A CA 1
ATOM 721 C C . ALA A 1 96 ? 13.443 -1.405 -3.437 1.00 89.31 96 ALA A C 1
ATOM 723 O O . ALA A 1 96 ? 13.022 -0.330 -3.015 1.00 89.31 96 ALA A O 1
ATOM 724 N N . ILE A 1 97 ? 12.705 -2.199 -4.227 1.00 92.38 97 ILE A N 1
ATOM 725 C CA . ILE A 1 97 ? 11.325 -1.841 -4.594 1.00 92.38 97 ILE A CA 1
ATOM 726 C C . ILE A 1 97 ? 10.385 -1.961 -3.391 1.00 92.38 97 ILE A C 1
ATOM 728 O O . ILE A 1 97 ? 9.559 -1.078 -3.202 1.00 92.38 97 ILE A O 1
ATOM 732 N N . THR A 1 98 ? 10.583 -2.947 -2.506 1.00 90.81 98 THR A N 1
ATOM 733 C CA . THR A 1 98 ? 9.831 -3.024 -1.242 1.00 90.81 98 THR A CA 1
ATOM 734 C C . THR A 1 98 ? 10.0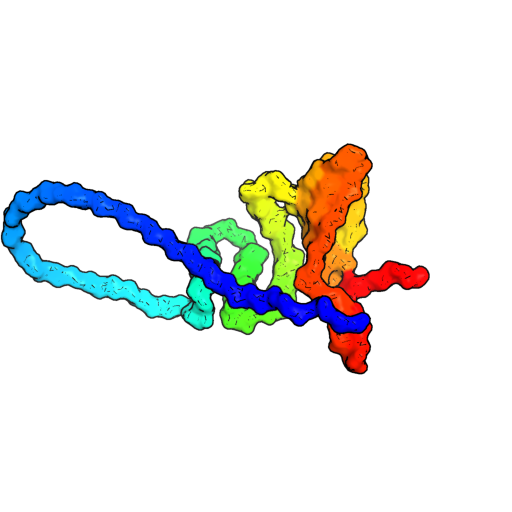55 -1.777 -0.388 1.00 90.81 98 THR A C 1
ATOM 736 O O . THR A 1 98 ? 9.105 -1.207 0.139 1.00 90.81 98 THR A O 1
ATOM 739 N N . LYS A 1 99 ? 11.300 -1.303 -0.268 1.00 92.12 99 LYS A N 1
ATOM 740 C CA . LYS A 1 99 ? 11.605 -0.055 0.441 1.00 92.12 99 LYS A CA 1
ATOM 741 C C . LYS A 1 99 ? 10.907 1.141 -0.208 1.00 92.12 99 LYS A C 1
ATOM 743 O O . LYS A 1 99 ? 10.298 1.943 0.498 1.00 92.12 99 LYS A O 1
ATOM 748 N N . ALA A 1 100 ? 10.935 1.220 -1.536 1.00 92.75 100 ALA A N 1
ATOM 749 C CA . ALA A 1 100 ? 10.250 2.276 -2.266 1.00 92.75 100 ALA A CA 1
ATOM 750 C C . ALA A 1 100 ? 8.720 2.220 -2.067 1.00 92.75 100 ALA A C 1
ATOM 752 O O . ALA A 1 100 ? 8.107 3.269 -1.885 1.00 92.75 100 ALA A O 1
ATOM 753 N N . ASP A 1 101 ? 8.103 1.033 -2.002 1.00 93.81 101 ASP A N 1
ATOM 754 C CA . ASP A 1 101 ? 6.681 0.879 -1.657 1.00 93.81 101 ASP A CA 1
ATOM 755 C C . ASP A 1 101 ? 6.379 1.474 -0.269 1.00 93.81 101 ASP A C 1
ATOM 757 O O . ASP A 1 101 ? 5.393 2.192 -0.087 1.00 93.81 101 ASP A O 1
ATOM 761 N N . VAL A 1 102 ? 7.249 1.222 0.717 1.00 93.19 102 VAL A N 1
ATOM 762 C CA . VAL A 1 102 ? 7.097 1.734 2.090 1.00 93.19 102 VAL A CA 1
ATOM 763 C C . VAL A 1 102 ? 7.215 3.256 2.159 1.00 93.19 102 VAL A C 1
ATOM 765 O O . VAL A 1 102 ? 6.472 3.881 2.922 1.00 93.19 102 VAL A O 1
ATOM 768 N N . GLU A 1 103 ? 8.129 3.845 1.391 1.00 92.56 103 GLU A N 1
ATOM 769 C CA . GLU A 1 103 ? 8.344 5.296 1.326 1.00 92.56 103 GLU A CA 1
ATOM 770 C C . GLU A 1 103 ? 7.192 6.009 0.602 1.00 92.56 103 GLU A C 1
ATOM 772 O O . GLU A 1 103 ? 6.783 7.099 1.000 1.00 92.56 103 GLU A O 1
ATOM 777 N N . ASN A 1 104 ? 6.606 5.370 -0.415 1.00 94.06 104 ASN A N 1
ATOM 778 C CA . ASN A 1 104 ? 5.612 5.992 -1.292 1.00 94.06 104 ASN A CA 1
ATOM 779 C C . ASN A 1 104 ? 4.151 5.649 -0.947 1.00 94.06 104 ASN A C 1
ATOM 781 O O . ASN A 1 104 ? 3.229 6.205 -1.554 1.00 94.06 104 ASN A O 1
ATOM 785 N N . LYS A 1 105 ? 3.903 4.793 0.056 1.00 94.75 105 LYS A N 1
ATOM 786 C CA . LYS A 1 105 ? 2.550 4.348 0.450 1.00 94.75 105 LYS A CA 1
ATOM 787 C C . LYS A 1 105 ? 1.561 5.486 0.726 1.00 94.75 105 LYS A C 1
ATOM 789 O O . LYS A 1 105 ? 0.380 5.341 0.422 1.00 94.75 105 LYS A O 1
ATOM 794 N N . TYR A 1 106 ? 2.023 6.622 1.250 1.00 95.31 106 TYR A N 1
ATOM 795 C CA . TYR A 1 106 ? 1.168 7.773 1.559 1.00 95.31 106 TYR A CA 1
ATOM 796 C C . TYR A 1 106 ? 0.596 8.433 0.299 1.00 95.31 106 TYR A C 1
ATOM 798 O O . TYR A 1 106 ? -0.590 8.759 0.262 1.00 95.31 106 TYR A O 1
ATOM 806 N N . TYR A 1 107 ? 1.400 8.562 -0.760 1.00 93.56 107 TYR A N 1
ATOM 807 C CA . TYR A 1 107 ? 0.937 9.081 -2.049 1.00 93.56 107 TYR A CA 1
ATOM 808 C C . TYR A 1 107 ? -0.088 8.148 -2.691 1.00 93.56 107 TYR A C 1
ATOM 810 O O . TYR A 1 107 ? -1.102 8.605 -3.221 1.00 93.56 107 TYR A O 1
ATOM 818 N N . LEU A 1 108 ? 0.141 6.834 -2.593 1.00 93.56 108 LEU A N 1
ATOM 819 C CA . LEU A 1 108 ? -0.818 5.841 -3.067 1.00 93.56 108 LEU A CA 1
ATOM 820 C C . LEU A 1 108 ? -2.126 5.923 -2.276 1.00 93.56 108 LEU A C 1
ATOM 822 O O . LEU A 1 108 ? -3.193 5.999 -2.880 1.00 93.56 108 LEU A O 1
ATOM 826 N N . ALA A 1 109 ? -2.062 5.964 -0.943 1.00 97.00 109 ALA A N 1
ATOM 827 C CA . ALA A 1 109 ? -3.248 6.082 -0.100 1.00 97.00 109 ALA A CA 1
ATOM 828 C C . ALA A 1 109 ? -4.052 7.351 -0.409 1.00 97.00 109 ALA A C 1
ATOM 830 O O . ALA A 1 109 ? -5.272 7.276 -0.551 1.00 97.00 109 ALA A O 1
ATOM 831 N N . HIS A 1 110 ? -3.372 8.484 -0.597 1.00 95.88 110 HIS A N 1
ATOM 832 C CA . HIS A 1 110 ? -3.996 9.729 -1.033 1.00 95.88 110 HIS A CA 1
ATOM 833 C C . HIS A 1 110 ? -4.712 9.560 -2.380 1.00 95.88 110 HIS A C 1
ATOM 835 O O . HIS A 1 110 ? -5.906 9.823 -2.472 1.00 95.88 110 HIS A O 1
ATOM 841 N N . ALA A 1 111 ? -4.029 9.044 -3.407 1.00 94.19 111 ALA A N 1
ATOM 842 C CA . ALA A 1 111 ? -4.628 8.829 -4.726 1.00 94.19 111 ALA A CA 1
ATOM 843 C C . ALA A 1 111 ? -5.845 7.881 -4.688 1.00 94.19 111 ALA A C 1
ATOM 845 O O . ALA A 1 111 ? -6.823 8.086 -5.409 1.00 94.19 111 ALA A O 1
ATOM 846 N N . TYR A 1 112 ? -5.812 6.850 -3.838 1.00 97.12 112 TYR A N 1
ATOM 847 C CA . TYR A 1 112 ? -6.950 5.951 -3.648 1.00 97.12 112 TYR A CA 1
ATOM 848 C C . TYR A 1 112 ? -8.114 6.615 -2.910 1.00 97.12 112 TYR A C 1
ATOM 850 O O . TYR A 1 112 ? -9.254 6.367 -3.290 1.00 97.12 112 TYR A O 1
ATOM 858 N N . ASN A 1 113 ? -7.856 7.455 -1.907 1.00 98.19 113 ASN A N 1
ATOM 859 C CA . ASN A 1 113 ? -8.908 8.203 -1.215 1.00 98.19 113 ASN A CA 1
ATOM 860 C C . ASN A 1 113 ? -9.548 9.262 -2.121 1.00 98.19 113 ASN A C 1
ATOM 862 O O . ASN A 1 113 ? -10.766 9.381 -2.123 1.00 98.19 113 ASN A O 1
ATOM 866 N N . GLU A 1 114 ? -8.767 9.957 -2.952 1.00 97.44 114 GLU A N 1
ATOM 867 C CA . GLU A 1 114 ? -9.301 10.887 -3.961 1.00 97.44 114 GLU A CA 1
ATOM 868 C C . GLU A 1 114 ? -10.254 10.174 -4.928 1.00 97.44 114 GLU A C 1
ATOM 870 O O . GLU A 1 114 ? -11.333 10.663 -5.260 1.00 97.44 114 GLU A O 1
ATOM 875 N N . ARG A 1 115 ? -9.876 8.967 -5.363 1.00 97.75 115 ARG A N 1
ATOM 876 C CA . ARG A 1 115 ? -10.699 8.159 -6.267 1.00 97.75 115 ARG A CA 1
ATOM 877 C C . ARG A 1 115 ? -11.899 7.509 -5.570 1.00 97.75 115 ARG A C 1
ATOM 879 O O . ARG A 1 115 ? -12.929 7.291 -6.208 1.00 97.75 115 ARG A O 1
ATOM 886 N N . PHE A 1 116 ? -11.752 7.148 -4.300 1.00 97.44 116 PHE A N 1
ATOM 887 C CA . PHE A 1 116 ? -1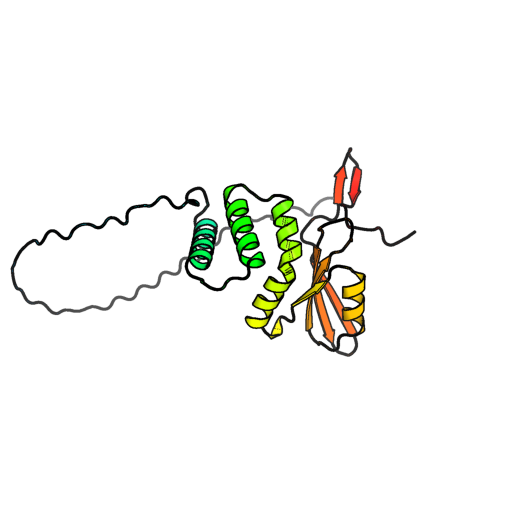2.747 6.444 -3.498 1.00 97.44 116 PHE A CA 1
ATOM 888 C C . PHE A 1 116 ? -12.864 7.112 -2.118 1.00 97.44 116 PHE A C 1
ATOM 890 O O . PHE A 1 116 ? -12.272 6.617 -1.157 1.00 97.44 116 PHE A O 1
ATOM 897 N N . PRO A 1 117 ? -13.646 8.200 -1.987 1.00 95.25 117 PRO A N 1
ATOM 898 C CA . PRO A 1 117 ? -13.695 8.993 -0.753 1.00 95.25 117 PRO A CA 1
ATOM 899 C C . PRO A 1 117 ? -14.060 8.179 0.497 1.00 95.25 117 PRO A C 1
ATOM 901 O O . PRO A 1 117 ? -13.430 8.313 1.540 1.00 95.25 117 PRO A O 1
ATOM 904 N N . GLU A 1 118 ? -14.985 7.226 0.356 1.00 95.44 118 GLU A N 1
ATOM 905 C CA . GLU A 1 118 ? -15.440 6.326 1.430 1.00 95.44 118 GLU A CA 1
ATOM 906 C C . GLU A 1 118 ? -14.414 5.245 1.833 1.00 95.44 118 GLU A C 1
ATOM 908 O O . GLU A 1 118 ? -14.682 4.383 2.683 1.00 95.44 118 GLU A O 1
ATOM 913 N N . LEU A 1 119 ? -13.244 5.206 1.185 1.00 96.94 119 LEU A N 1
ATOM 914 C CA . LEU A 1 119 ? -12.199 4.246 1.522 1.00 96.94 119 LEU A CA 1
ATOM 915 C C . LEU A 1 119 ? -11.591 4.567 2.891 1.00 96.94 119 LEU A C 1
ATOM 917 O O . LEU A 1 119 ? -11.378 3.637 3.676 1.00 96.94 119 LEU A O 1
ATOM 921 N N . HIS A 1 120 ? -11.362 5.856 3.172 1.00 97.81 120 HIS A N 1
ATOM 922 C CA . HIS A 1 120 ? -10.682 6.355 4.371 1.00 97.81 120 HIS A CA 1
ATOM 923 C C . HIS A 1 120 ? -9.402 5.558 4.690 1.00 97.81 120 HIS A C 1
ATOM 925 O O . HIS A 1 120 ? -9.231 5.051 5.798 1.00 97.81 120 HIS A O 1
ATOM 931 N N . LEU A 1 121 ? -8.521 5.390 3.703 1.00 98.38 121 LEU A N 1
ATOM 932 C CA . LEU A 1 121 ? -7.259 4.673 3.856 1.00 98.38 121 LEU A CA 1
ATOM 933 C C . LEU A 1 121 ? -6.217 5.548 4.562 1.00 98.38 121 LEU A C 1
ATOM 935 O O . LEU A 1 121 ? -5.848 6.601 4.044 1.00 98.38 121 LEU A O 1
ATOM 939 N N . SER A 1 122 ? -5.720 5.101 5.714 1.00 97.69 122 SER A N 1
ATOM 940 C CA . SER A 1 122 ? -4.581 5.684 6.427 1.00 97.69 122 SER A CA 1
ATOM 941 C C . SER A 1 122 ? -3.346 4.780 6.354 1.00 97.69 122 SER A C 1
ATOM 943 O O . SER A 1 122 ? -3.432 3.570 6.126 1.00 97.69 122 SER A O 1
ATOM 945 N N . CYS A 1 123 ? -2.167 5.366 6.537 1.00 98.12 123 CYS A N 1
ATOM 946 C CA . CYS A 1 123 ? -0.909 4.634 6.630 1.00 98.12 123 CYS A CA 1
ATOM 947 C C . CYS A 1 123 ? -0.236 4.954 7.963 1.00 98.12 123 CYS A C 1
ATOM 949 O O . CYS A 1 123 ? -0.279 6.092 8.423 1.00 98.12 123 CYS A O 1
ATOM 951 N N . HIS A 1 124 ? 0.374 3.938 8.568 1.00 97.06 124 HIS A N 1
ATOM 952 C CA . HIS A 1 124 ? 0.976 4.006 9.893 1.00 97.06 124 HIS A CA 1
ATOM 953 C C . HIS A 1 124 ? 2.359 3.373 9.878 1.00 97.06 124 HIS A C 1
ATOM 955 O O . HIS A 1 124 ? 2.514 2.214 9.489 1.00 97.06 124 HIS A O 1
ATOM 961 N N . ASP A 1 125 ? 3.354 4.110 10.364 1.00 94.69 125 ASP A N 1
ATOM 962 C CA . ASP A 1 125 ? 4.735 3.626 10.472 1.00 94.69 125 ASP A CA 1
ATOM 963 C C . ASP A 1 125 ? 4.999 2.821 11.755 1.00 94.69 125 ASP A C 1
ATOM 965 O O . ASP A 1 125 ? 6.114 2.339 11.963 1.00 94.69 125 ASP A O 1
ATOM 969 N N . SER A 1 126 ? 3.982 2.639 12.605 1.00 93.00 126 SER A N 1
ATOM 970 C CA . SER A 1 126 ? 4.052 1.784 13.793 1.00 93.00 126 SER A CA 1
ATOM 971 C C . SER A 1 126 ? 2.679 1.247 14.209 1.00 93.00 126 SER A C 1
ATOM 973 O O . SER A 1 126 ? 1.647 1.878 13.970 1.00 93.00 126 SER A O 1
ATOM 975 N N . ALA A 1 127 ? 2.664 0.125 14.932 1.00 92.06 127 ALA A N 1
ATOM 976 C CA . ALA A 1 127 ? 1.456 -0.370 15.593 1.00 92.06 127 ALA A CA 1
ATOM 977 C C . ALA A 1 127 ? 0.892 0.639 16.616 1.00 92.06 127 ALA A C 1
ATOM 979 O O . ALA A 1 127 ? -0.323 0.759 16.763 1.00 92.06 127 ALA A O 1
ATOM 980 N N . GLN A 1 128 ? 1.762 1.412 17.277 1.00 93.62 128 GLN A N 1
ATOM 981 C CA . GLN A 1 128 ? 1.362 2.409 18.271 1.00 93.62 128 GLN A CA 1
ATOM 982 C C . GLN A 1 128 ? 0.594 3.583 17.647 1.00 93.62 128 GLN A C 1
ATOM 984 O O . GLN A 1 128 ? -0.420 4.012 18.199 1.00 93.62 128 GLN A O 1
ATOM 989 N N . SER A 1 129 ? 1.041 4.096 16.494 1.00 96.00 129 SER A N 1
ATOM 990 C CA . SER A 1 129 ? 0.328 5.175 15.795 1.00 96.00 129 SER A CA 1
ATOM 991 C C . SER A 1 129 ? -1.045 4.707 15.312 1.00 96.00 129 SER A C 1
ATOM 993 O O . SER A 1 129 ? -2.027 5.434 15.468 1.00 96.00 129 SER A O 1
ATOM 995 N N . PHE A 1 130 ? -1.135 3.461 14.833 1.00 96.81 130 PHE A N 1
ATOM 996 C CA . PHE A 1 130 ? -2.415 2.848 14.488 1.00 96.81 130 PHE A CA 1
ATOM 997 C C . PHE A 1 130 ? -3.329 2.722 15.708 1.00 96.81 130 PHE A C 1
ATOM 999 O O . PHE A 1 130 ? -4.490 3.115 15.639 1.00 96.81 130 PHE A O 1
ATOM 1006 N N . PHE A 1 131 ? -2.820 2.215 16.835 1.00 96.00 131 PHE A N 1
ATOM 1007 C CA . PHE A 1 131 ? -3.623 2.045 18.045 1.00 96.00 131 PHE A CA 1
ATOM 1008 C C . PHE A 1 131 ? -4.149 3.385 18.580 1.00 96.00 131 PHE A C 1
ATOM 1010 O O . PHE A 1 131 ? -5.293 3.468 19.024 1.00 96.00 131 PHE A O 1
ATOM 1017 N N . SER A 1 132 ? -3.356 4.454 18.466 1.00 96.44 132 SER A N 1
ATOM 1018 C CA . SER A 1 132 ? -3.800 5.812 18.790 1.00 96.44 132 SER A CA 1
ATOM 1019 C C . SER A 1 132 ? -4.999 6.244 17.933 1.00 96.44 132 SER A C 1
ATOM 1021 O O . SER A 1 132 ? -6.024 6.655 18.485 1.00 96.44 132 SER A O 1
ATOM 1023 N N . GLU A 1 133 ? -4.935 6.076 16.602 1.00 96.88 133 GLU A N 1
ATOM 1024 C CA . GLU A 1 133 ? -6.084 6.341 15.715 1.00 96.88 133 GLU A CA 1
ATOM 1025 C C . GLU A 1 133 ? -7.264 5.423 16.065 1.00 96.88 133 GLU A C 1
ATOM 1027 O O . GLU A 1 133 ? -8.396 5.885 16.167 1.00 96.88 133 GLU A O 1
ATOM 1032 N N . PHE A 1 134 ? -7.016 4.138 16.321 1.00 97.06 134 PHE A N 1
ATOM 1033 C CA . PHE A 1 134 ? -8.057 3.174 16.670 1.00 97.06 134 PHE A CA 1
ATOM 1034 C C . PHE A 1 134 ? -8.853 3.579 17.911 1.00 97.06 134 PHE A C 1
ATOM 1036 O O . PHE A 1 134 ? -10.073 3.433 17.927 1.00 97.06 134 PHE A O 1
ATOM 1043 N N . MET A 1 135 ? -8.195 4.119 18.934 1.00 95.62 135 MET A N 1
ATOM 1044 C CA . MET A 1 135 ? -8.865 4.514 20.173 1.00 95.62 135 MET A CA 1
ATOM 1045 C C . MET A 1 135 ? -9.592 5.859 20.068 1.00 95.62 135 MET A C 1
ATOM 1047 O O . MET A 1 135 ? -10.614 6.049 20.735 1.00 95.62 135 MET A O 1
ATOM 1051 N N . THR A 1 136 ? -9.090 6.773 19.237 1.00 95.25 136 THR A N 1
ATOM 1052 C CA . THR A 1 136 ? -9.539 8.177 19.192 1.00 95.25 136 THR A CA 1
ATOM 1053 C C . THR A 1 136 ? -10.435 8.510 18.003 1.00 95.25 136 THR A C 1
ATOM 1055 O O . THR A 1 136 ? -11.226 9.442 18.087 1.00 95.25 136 THR A O 1
ATOM 1058 N N . SER A 1 137 ? -10.364 7.745 16.913 1.00 95.00 137 SER A N 1
ATOM 1059 C CA . SER A 1 137 ? -11.122 8.007 15.690 1.00 95.00 137 SER A CA 1
ATOM 1060 C C . SER A 1 137 ? -12.630 7.882 15.912 1.00 95.00 137 SER A C 1
ATOM 1062 O O . SER A 1 137 ? -13.120 6.914 16.509 1.00 95.00 137 SER A O 1
ATOM 1064 N N . GLU A 1 138 ? -13.364 8.848 15.362 1.00 93.12 138 GLU A N 1
ATOM 1065 C CA . GLU A 1 138 ? -14.830 8.873 15.304 1.00 93.12 138 GLU A CA 1
ATOM 1066 C C . GLU A 1 138 ? -15.377 8.296 13.985 1.00 93.12 138 GLU A C 1
ATOM 1068 O O . GLU A 1 138 ? -16.592 8.175 13.802 1.00 93.12 138 GLU A O 1
ATOM 1073 N N . LYS A 1 139 ? -14.493 7.908 13.052 1.00 94.88 139 LYS A N 1
ATOM 1074 C CA . LYS A 1 139 ? -14.889 7.329 11.760 1.00 94.88 139 LYS A CA 1
ATOM 1075 C C . LYS A 1 139 ? -15.658 6.026 11.993 1.00 94.88 139 LYS A C 1
ATOM 1077 O O . LYS A 1 139 ? -15.187 5.133 12.691 1.00 94.88 139 LYS A O 1
ATOM 1082 N N . GLN A 1 140 ? -16.807 5.874 11.335 1.00 96.38 140 GLN A N 1
ATOM 1083 C CA . GLN A 1 140 ? -17.596 4.631 11.390 1.00 96.38 140 GLN A CA 1
ATOM 1084 C C . GLN A 1 140 ? -16.895 3.467 10.668 1.00 96.38 140 GLN A C 1
ATOM 1086 O O . GLN A 1 140 ? -17.079 2.298 11.008 1.00 96.38 140 GLN A O 1
ATOM 1091 N N . ALA A 1 141 ? -16.081 3.783 9.659 1.00 97.62 141 ALA A N 1
ATOM 1092 C CA . ALA A 1 141 ? -15.342 2.823 8.856 1.00 97.62 141 ALA A CA 1
ATOM 1093 C C . ALA A 1 141 ? -14.056 3.442 8.306 1.00 97.62 141 ALA A C 1
ATOM 1095 O O . ALA A 1 141 ? -14.095 4.551 7.767 1.00 97.62 141 ALA A O 1
ATOM 1096 N N . TRP A 1 142 ? -12.942 2.716 8.400 1.00 98.31 142 TRP A N 1
ATOM 1097 C CA . TRP A 1 142 ? -11.680 3.101 7.768 1.00 98.31 142 TRP A CA 1
ATOM 1098 C C . TRP A 1 142 ? -10.759 1.897 7.559 1.00 98.31 142 TRP A C 1
ATOM 1100 O O . TRP A 1 142 ? -11.013 0.807 8.077 1.00 98.31 142 TRP A O 1
ATOM 1110 N N . ARG A 1 143 ? -9.708 2.088 6.756 1.00 98.62 143 ARG A N 1
ATOM 1111 C CA . ARG A 1 143 ? -8.684 1.069 6.503 1.00 98.62 143 ARG A CA 1
ATOM 1112 C C . ARG A 1 143 ? -7.317 1.633 6.826 1.00 98.62 143 ARG A C 1
ATOM 1114 O O . ARG A 1 143 ? -7.084 2.820 6.636 1.00 98.62 143 ARG A O 1
ATOM 1121 N N . SER A 1 144 ? -6.409 0.779 7.265 1.00 98.25 144 SER A N 1
ATOM 1122 C CA . SER A 1 144 ? -5.055 1.171 7.627 1.00 98.25 144 SER A CA 1
ATOM 1123 C C . SER A 1 144 ? -4.032 0.198 7.056 1.00 98.25 144 SER A C 1
ATOM 1125 O O . SER A 1 144 ? -4.201 -1.012 7.171 1.00 98.25 144 SER A O 1
ATOM 1127 N N . ILE A 1 145 ? -2.954 0.718 6.473 1.00 97.88 145 ILE A N 1
ATOM 1128 C CA . ILE A 1 145 ? -1.730 -0.051 6.213 1.00 97.88 145 ILE A CA 1
ATOM 1129 C C . ILE A 1 145 ? -0.763 0.237 7.355 1.00 97.88 145 ILE A C 1
ATOM 1131 O O . ILE A 1 145 ? -0.402 1.394 7.567 1.00 97.88 145 ILE A O 1
ATOM 1135 N N . VAL A 1 146 ? -0.367 -0.790 8.104 1.00 96.31 146 VAL A N 1
ATOM 1136 C CA . VAL A 1 146 ? 0.366 -0.629 9.365 1.00 96.31 146 VAL A CA 1
ATOM 1137 C C . VAL A 1 146 ? 1.672 -1.394 9.321 1.00 96.31 146 VAL A C 1
ATOM 1139 O O . VAL A 1 146 ? 1.675 -2.608 9.131 1.00 96.31 146 VAL A O 1
ATOM 1142 N N . ARG A 1 147 ? 2.780 -0.688 9.551 1.00 93.62 147 ARG A N 1
ATOM 1143 C CA . ARG A 1 147 ? 4.082 -1.303 9.793 1.00 93.62 147 ARG A CA 1
ATOM 1144 C C . ARG A 1 147 ? 4.097 -1.932 11.184 1.00 93.62 147 ARG A C 1
ATOM 1146 O O . ARG A 1 147 ? 3.963 -1.225 12.185 1.00 93.62 147 ARG A O 1
ATOM 1153 N N . LEU A 1 148 ? 4.268 -3.251 11.252 1.00 86.12 148 LEU A N 1
ATOM 1154 C CA . LEU A 1 148 ? 4.158 -3.982 12.520 1.00 86.12 148 LEU A CA 1
ATOM 1155 C C . LEU A 1 148 ? 5.412 -3.875 13.393 1.00 86.12 148 LEU A C 1
ATOM 1157 O O . LEU A 1 148 ? 5.306 -3.960 14.611 1.00 86.12 148 LEU A O 1
ATOM 1161 N N . SER A 1 149 ? 6.584 -3.629 12.799 1.00 82.75 149 SER A N 1
ATOM 1162 C CA . SER A 1 149 ? 7.834 -3.504 13.553 1.00 82.75 149 SER A CA 1
ATOM 1163 C C . SER A 1 149 ? 8.819 -2.521 12.916 1.00 82.75 149 SER A C 1
ATOM 1165 O O . SER A 1 149 ? 9.003 -2.543 11.693 1.00 82.75 149 SER A O 1
ATOM 1167 N N . PRO A 1 150 ? 9.519 -1.698 13.723 1.00 79.69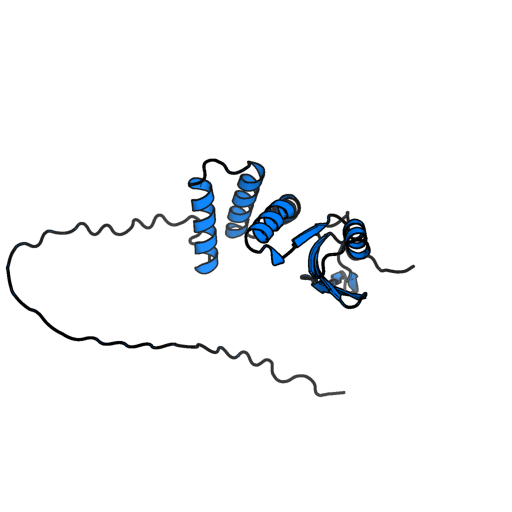 150 PRO A N 1
ATOM 1168 C CA . PRO A 1 150 ? 10.489 -0.719 13.232 1.00 79.69 150 PRO A CA 1
ATOM 1169 C C . PRO A 1 150 ? 11.749 -1.353 12.627 1.00 79.69 150 PRO A C 1
ATOM 1171 O O . PRO A 1 150 ? 12.451 -0.693 11.862 1.00 79.69 150 PRO A O 1
ATOM 1174 N N . SER A 1 151 ? 12.036 -2.624 12.925 1.00 81.69 151 SER A N 1
ATOM 1175 C CA . SER A 1 151 ? 13.197 -3.353 12.396 1.00 81.69 151 SER A CA 1
ATOM 1176 C C . SER A 1 151 ? 12.912 -4.109 11.094 1.00 81.69 151 SER A C 1
ATOM 1178 O O . SER A 1 151 ? 13.816 -4.722 10.535 1.00 81.69 151 SER A O 1
ATOM 1180 N N . SER A 1 152 ? 11.676 -4.064 10.583 1.00 84.06 152 SER A N 1
ATOM 1181 C CA . SER A 1 152 ? 11.273 -4.771 9.358 1.00 84.06 152 SER A CA 1
ATOM 1182 C C . SER A 1 152 ? 10.476 -3.867 8.419 1.00 84.06 152 SER A C 1
ATOM 1184 O O . SER A 1 152 ? 9.927 -2.859 8.852 1.00 84.06 152 SER A O 1
ATOM 1186 N N . MET A 1 153 ? 10.366 -4.224 7.140 1.00 87.56 153 MET A N 1
ATOM 1187 C CA . MET A 1 153 ? 9.439 -3.577 6.194 1.00 87.56 153 MET A CA 1
ATOM 1188 C C . MET A 1 153 ? 8.060 -4.255 6.177 1.00 87.56 153 MET A C 1
ATOM 1190 O O . MET A 1 153 ? 7.280 -4.069 5.244 1.00 87.56 153 MET A O 1
ATOM 1194 N N . HIS A 1 154 ? 7.759 -5.055 7.200 1.00 87.81 154 HIS A N 1
ATOM 1195 C CA . HIS A 1 154 ? 6.551 -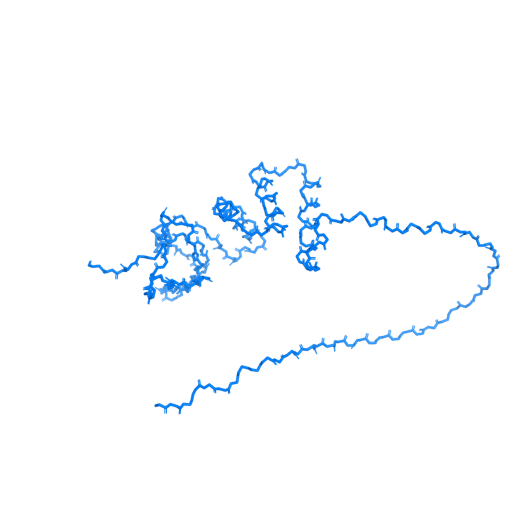5.862 7.266 1.00 87.81 154 HIS A CA 1
ATOM 1196 C C . HIS A 1 154 ? 5.319 -4.999 7.551 1.00 87.81 154 HIS A C 1
ATOM 1198 O O . HIS A 1 154 ? 5.273 -4.291 8.564 1.00 87.81 154 HIS A O 1
ATOM 1204 N N . HIS A 1 155 ? 4.330 -5.060 6.657 1.00 92.88 155 HIS A N 1
ATOM 1205 C CA . HIS A 1 155 ? 3.077 -4.320 6.778 1.00 92.88 155 HIS A CA 1
ATOM 1206 C C . HIS A 1 155 ? 1.878 -5.263 6.731 1.00 92.88 155 HIS A C 1
ATOM 1208 O O . HIS A 1 155 ? 1.826 -6.170 5.901 1.00 92.88 155 HIS A O 1
ATOM 1214 N N . ALA A 1 156 ? 0.883 -4.969 7.562 1.00 93.69 156 ALA A N 1
ATOM 1215 C CA . ALA A 1 156 ? -0.436 -5.582 7.506 1.00 93.69 156 ALA A CA 1
ATOM 1216 C C . ALA A 1 156 ? -1.479 -4.566 7.028 1.00 93.69 156 ALA A C 1
ATOM 1218 O O . ALA A 1 156 ? -1.321 -3.355 7.212 1.00 93.69 156 ALA A O 1
ATOM 1219 N N . ALA A 1 157 ? -2.567 -5.064 6.442 1.00 97.19 157 ALA A N 1
ATOM 1220 C CA . ALA A 1 157 ? -3.748 -4.260 6.155 1.00 97.19 157 ALA A CA 1
ATOM 1221 C C . ALA A 1 157 ? -4.803 -4.497 7.239 1.00 97.19 157 ALA A C 1
ATOM 1223 O O . ALA A 1 157 ? -5.055 -5.635 7.624 1.00 97.19 157 ALA A O 1
ATOM 1224 N N . ILE A 1 158 ? -5.434 -3.436 7.730 1.00 97.81 158 ILE A N 1
ATOM 1225 C CA . ILE A 1 158 ? -6.431 -3.505 8.799 1.00 97.81 158 ILE A CA 1
ATOM 1226 C C . ILE A 1 158 ? -7.702 -2.786 8.348 1.00 97.81 158 ILE A C 1
ATOM 1228 O O . ILE A 1 158 ? -7.645 -1.613 7.995 1.00 97.81 158 ILE A O 1
ATOM 1232 N N . ASP A 1 159 ? -8.849 -3.467 8.358 1.00 98.44 159 ASP A N 1
ATOM 1233 C CA . ASP A 1 159 ? -10.173 -2.840 8.204 1.00 98.44 159 ASP A CA 1
ATOM 1234 C C . ASP A 1 159 ? -10.782 -2.642 9.589 1.00 98.44 159 ASP A C 1
ATOM 1236 O O . ASP A 1 159 ? -10.783 -3.566 10.405 1.00 98.44 159 ASP A O 1
ATOM 1240 N N . VAL A 1 160 ? -11.291 -1.444 9.864 1.00 98.25 160 VAL A N 1
ATOM 1241 C CA . VAL A 1 160 ? -11.908 -1.122 11.149 1.00 98.25 160 VAL A CA 1
ATOM 1242 C C . VAL A 1 160 ? -13.339 -0.654 10.952 1.00 98.25 160 VAL A C 1
ATOM 1244 O O . VAL A 1 160 ? -13.651 0.127 10.049 1.00 98.25 160 VAL A O 1
ATOM 1247 N N . ARG A 1 161 ? -14.209 -1.122 11.848 1.00 97.94 161 ARG A N 1
ATOM 1248 C CA . ARG A 1 161 ? -15.598 -0.687 11.974 1.00 97.94 161 ARG A CA 1
ATOM 1249 C C . ARG A 1 161 ? -15.852 -0.191 13.382 1.00 97.94 161 ARG A C 1
ATOM 1251 O O . ARG A 1 161 ? -15.459 -0.843 14.350 1.00 97.94 161 ARG A O 1
ATOM 1258 N N . PHE A 1 162 ? -16.545 0.932 13.481 1.00 96.88 162 PHE A N 1
ATOM 1259 C CA . PHE A 1 162 ? -17.113 1.435 14.717 1.00 96.88 162 PHE A CA 1
ATOM 1260 C C . PHE A 1 162 ? -18.629 1.433 14.564 1.00 96.88 162 PHE A C 1
ATOM 1262 O O . PHE A 1 162 ? -19.153 2.031 13.631 1.00 96.88 162 PHE A O 1
ATOM 1269 N N . LYS A 1 163 ? -19.327 0.687 15.421 1.00 94.94 163 LYS A N 1
ATOM 1270 C CA . LYS A 1 163 ? -20.787 0.573 15.390 1.00 94.94 163 LYS A CA 1
ATOM 1271 C C . LYS A 1 163 ? -21.313 0.297 16.794 1.00 94.94 163 LYS A C 1
ATOM 1273 O O . LYS A 1 163 ? -20.728 -0.504 17.519 1.00 94.94 163 LYS A O 1
ATOM 1278 N N . ASP A 1 164 ? -22.402 0.961 17.180 1.00 93.38 164 ASP A N 1
ATOM 1279 C CA . ASP A 1 164 ? -23.080 0.766 18.472 1.00 93.38 164 ASP A CA 1
ATOM 1280 C C . ASP A 1 164 ? -22.126 0.882 19.680 1.00 93.38 164 ASP A C 1
ATOM 1282 O O . ASP A 1 164 ? -22.164 0.085 20.619 1.00 93.38 164 ASP A O 1
ATOM 1286 N N . GLY A 1 165 ? -21.198 1.846 19.624 1.00 90.38 165 GLY A N 1
ATOM 1287 C CA . GLY A 1 165 ? -20.199 2.071 20.674 1.00 90.38 165 GLY A CA 1
ATOM 1288 C C . GLY A 1 165 ? -19.080 1.022 20.736 1.00 90.38 165 GLY A C 1
ATOM 1289 O O . GLY A 1 165 ? -18.247 1.079 21.638 1.00 90.38 165 GLY A O 1
ATOM 1290 N N . LYS A 1 166 ? -19.010 0.084 19.782 1.00 94.81 166 LYS A N 1
ATOM 1291 C CA . LYS A 1 166 ? -18.002 -0.984 19.737 1.00 94.81 166 LYS A CA 1
ATOM 1292 C C . LYS A 1 166 ? -17.121 -0.871 18.502 1.00 94.81 166 LYS A C 1
ATOM 1294 O O . LYS A 1 166 ? -17.612 -0.699 17.388 1.00 94.81 166 LYS A O 1
ATOM 1299 N N . ARG A 1 167 ? -15.808 -1.008 18.704 1.00 96.50 167 ARG A N 1
ATOM 1300 C CA . ARG A 1 167 ? -14.819 -1.063 17.623 1.00 96.50 167 ARG A CA 1
ATOM 1301 C C . ARG A 1 167 ? -14.413 -2.503 17.349 1.00 96.50 167 ARG A C 1
ATOM 1303 O O . ARG A 1 167 ? -14.087 -3.243 18.272 1.00 96.50 167 ARG A O 1
ATOM 1310 N N . THR A 1 168 ? -14.408 -2.883 16.080 1.00 97.06 168 THR A N 1
ATOM 1311 C CA . THR A 1 168 ? -13.951 -4.192 15.603 1.00 97.06 168 THR A CA 1
ATOM 1312 C C . THR A 1 168 ? -12.919 -3.992 14.509 1.00 97.06 168 THR A C 1
ATOM 1314 O O . THR A 1 168 ? -13.132 -3.154 13.633 1.00 97.06 168 THR A O 1
ATOM 1317 N N . MET A 1 169 ? -11.841 -4.773 14.530 1.00 96.81 169 MET A N 1
ATOM 1318 C CA . MET A 1 169 ? -10.810 -4.747 13.493 1.00 96.81 169 MET A CA 1
ATOM 1319 C C . MET A 1 169 ? -10.654 -6.122 12.839 1.00 96.81 169 MET A C 1
ATOM 1321 O O . MET A 1 169 ? -10.720 -7.146 13.519 1.00 96.81 169 MET A O 1
ATOM 1325 N N . LEU A 1 170 ? -10.420 -6.130 11.529 1.00 97.31 170 LEU A N 1
ATOM 1326 C CA . LEU A 1 170 ? -9.989 -7.291 10.760 1.00 97.31 170 LEU A CA 1
ATOM 1327 C C . LEU A 1 170 ? -8.561 -7.042 10.283 1.00 97.31 170 LEU A C 1
ATOM 1329 O O . LEU A 1 170 ? -8.333 -6.127 9.495 1.00 97.31 170 LEU A O 1
ATOM 1333 N N . VAL A 1 171 ? -7.621 -7.867 10.740 1.00 94.50 171 VAL A N 1
ATOM 1334 C CA . VAL A 1 171 ? -6.221 -7.819 10.304 1.00 94.50 171 VAL A CA 1
ATOM 1335 C C . VAL A 1 171 ? -6.024 -8.815 9.166 1.00 94.50 171 VAL A C 1
ATOM 1337 O O . VAL A 1 171 ? -6.298 -10.005 9.314 1.00 94.50 171 VAL A O 1
ATOM 1340 N N . ILE A 1 172 ? -5.562 -8.314 8.026 1.00 93.75 172 ILE A N 1
ATOM 1341 C CA . ILE A 1 172 ? -5.216 -9.084 6.838 1.00 93.75 172 ILE A CA 1
ATOM 1342 C C . ILE A 1 172 ? -3.699 -9.102 6.737 1.00 93.75 172 ILE A C 1
ATOM 1344 O O . ILE A 1 172 ? -3.056 -8.085 6.467 1.00 93.75 172 ILE A O 1
ATOM 1348 N N . GLU A 1 173 ? -3.155 -10.289 6.949 1.00 88.81 173 GLU A N 1
ATOM 1349 C CA . GLU A 1 173 ? -1.730 -10.546 6.956 1.00 88.81 173 GLU A CA 1
ATOM 1350 C C . GLU A 1 173 ? -1.347 -11.294 5.666 1.00 88.81 173 GLU A C 1
ATOM 1352 O O . GLU A 1 173 ? -1.712 -12.464 5.507 1.00 88.81 173 GLU A O 1
ATOM 1357 N N . PRO A 1 174 ? -0.715 -10.611 4.689 1.00 84.50 174 PRO A N 1
ATOM 1358 C CA . PRO A 1 174 ? -0.505 -11.169 3.356 1.00 84.50 174 PRO A CA 1
ATOM 1359 C C . PRO A 1 174 ? 0.601 -12.230 3.304 1.00 84.50 174 PRO A C 1
ATOM 1361 O O . PRO A 1 174 ? 0.643 -12.996 2.339 1.00 84.50 174 PRO A O 1
ATOM 1364 N N . ALA A 1 175 ? 1.489 -12.286 4.300 1.00 79.25 175 ALA A N 1
ATOM 1365 C CA . ALA A 1 175 ? 2.569 -13.262 4.371 1.00 79.25 175 ALA A CA 1
ATOM 1366 C C . ALA A 1 175 ? 2.415 -14.166 5.600 1.00 79.25 175 ALA A C 1
ATOM 1368 O O . ALA A 1 175 ? 1.837 -13.791 6.612 1.00 79.25 175 ALA A O 1
ATOM 1369 N N . LEU A 1 176 ? 2.941 -15.390 5.538 1.00 68.44 176 LEU A N 1
ATOM 1370 C CA . LEU A 1 176 ? 2.914 -16.272 6.704 1.00 68.44 176 LEU A CA 1
ATOM 1371 C C . LEU A 1 176 ? 3.755 -15.666 7.830 1.00 68.44 176 LEU A C 1
ATOM 1373 O O . LEU A 1 176 ? 4.921 -15.348 7.631 1.00 68.44 176 LEU A O 1
ATOM 1377 N N . ALA A 1 177 ? 3.189 -15.592 9.033 1.00 61.22 177 ALA A N 1
ATOM 1378 C CA . ALA A 1 177 ? 3.892 -15.121 10.225 1.00 61.22 177 ALA A CA 1
ATOM 1379 C C . ALA A 1 177 ? 5.077 -16.000 10.645 1.00 61.22 177 ALA A C 1
ATOM 1381 O O . ALA A 1 177 ? 5.825 -15.649 11.552 1.00 61.22 177 ALA A O 1
ATOM 1382 N N . TYR A 1 178 ? 5.244 -17.157 10.011 1.00 59.62 178 TYR A N 1
ATOM 1383 C CA . TYR A 1 178 ? 6.223 -18.161 10.366 1.00 59.62 178 TYR A CA 1
ATOM 1384 C C . TYR A 1 178 ? 6.891 -18.748 9.124 1.00 59.62 178 TYR A C 1
ATOM 1386 O O . TYR A 1 178 ? 6.261 -18.960 8.089 1.00 59.62 178 TYR A O 1
ATOM 1394 N N . GLY A 1 179 ? 8.178 -19.046 9.259 1.00 62.22 179 GLY A N 1
ATOM 1395 C CA . GLY A 1 179 ? 8.970 -19.793 8.293 1.00 62.22 179 GLY A CA 1
ATOM 1396 C C . GLY A 1 179 ? 9.695 -20.950 8.973 1.00 62.22 179 GLY A C 1
ATOM 1397 O O . GLY A 1 179 ? 9.842 -20.977 10.193 1.00 62.22 179 GLY A O 1
ATOM 1398 N N . MET A 1 180 ? 10.161 -21.914 8.184 1.00 55.38 180 MET A N 1
ATOM 1399 C CA . MET A 1 180 ? 11.030 -22.980 8.683 1.00 55.38 180 MET A CA 1
ATOM 1400 C C . MET A 1 180 ? 12.484 -22.512 8.616 1.00 55.38 180 MET A C 1
ATOM 1402 O O . MET A 1 180 ? 12.973 -22.189 7.534 1.00 55.38 180 MET A O 1
ATOM 1406 N N . LYS A 1 181 ? 13.186 -22.495 9.750 1.00 69.31 181 LYS A N 1
ATOM 1407 C CA . LYS A 1 181 ? 14.632 -22.251 9.811 1.00 69.31 181 LYS A CA 1
ATOM 1408 C C . LYS A 1 181 ? 15.273 -23.324 10.681 1.00 69.31 181 LYS A C 1
ATOM 1410 O O . LYS A 1 181 ? 14.888 -23.484 11.833 1.00 69.31 181 LYS A O 1
ATOM 1415 N N . ASP A 1 182 ? 16.225 -24.059 10.111 1.00 79.88 182 ASP A N 1
ATOM 1416 C CA . ASP A 1 182 ? 16.936 -25.160 10.779 1.00 79.88 182 ASP A CA 1
ATOM 1417 C C . ASP A 1 182 ? 16.006 -26.281 11.293 1.00 79.88 182 ASP A C 1
ATOM 1419 O O . ASP A 1 182 ? 16.286 -26.930 12.294 1.00 79.88 182 ASP A O 1
ATOM 1423 N N . GLY A 1 183 ? 14.874 -26.512 10.615 1.00 77.38 183 GLY A N 1
ATOM 1424 C CA . GLY A 1 183 ? 13.873 -27.507 11.026 1.00 77.38 183 GLY A CA 1
ATOM 1425 C C . GLY A 1 183 ? 12.889 -27.024 12.098 1.00 77.38 183 GLY A C 1
ATOM 1426 O O . GLY A 1 183 ? 11.972 -27.762 12.448 1.00 77.38 183 GLY A O 1
ATOM 1427 N N . GLU A 1 184 ? 13.020 -25.781 12.565 1.00 74.12 184 GLU A N 1
ATOM 1428 C CA . GLU A 1 184 ? 12.121 -25.169 13.542 1.00 74.12 184 GLU A CA 1
ATOM 1429 C C . GLU A 1 184 ? 11.212 -24.120 12.894 1.00 74.12 184 GLU A C 1
ATOM 1431 O O . GLU A 1 184 ? 11.627 -23.372 12.004 1.00 74.12 184 GLU A O 1
ATOM 1436 N N . ILE A 1 185 ? 9.971 -24.030 13.382 1.00 71.19 185 ILE A N 1
ATOM 1437 C CA . ILE A 1 185 ? 9.057 -22.937 13.043 1.00 71.19 185 ILE A CA 1
ATOM 1438 C C . ILE A 1 185 ? 9.567 -21.683 13.755 1.00 71.19 185 ILE A C 1
ATOM 1440 O O . ILE A 1 185 ? 9.475 -21.575 14.977 1.00 71.19 185 ILE A O 1
ATOM 1444 N N . LYS A 1 186 ? 10.094 -20.724 12.993 1.00 69.50 186 LYS A N 1
ATOM 1445 C CA . LYS A 1 186 ? 10.484 -19.410 13.505 1.00 69.50 186 LYS A CA 1
ATOM 1446 C C . LYS A 1 186 ? 9.520 -18.358 13.008 1.00 69.50 186 LYS A C 1
ATOM 1448 O O . LYS A 1 186 ? 9.160 -18.326 11.833 1.00 69.50 186 LYS A O 1
ATOM 1453 N N . VAL A 1 187 ? 9.119 -17.490 13.923 1.00 66.69 187 VAL A N 1
ATOM 1454 C CA . VAL A 1 187 ? 8.298 -16.334 13.595 1.00 66.69 187 VAL A CA 1
ATOM 1455 C C . VAL A 1 187 ? 9.138 -15.377 12.740 1.00 66.69 187 VAL A C 1
ATOM 1457 O O . VAL A 1 187 ? 10.320 -15.169 13.024 1.00 66.69 187 VAL A O 1
ATOM 1460 N N . MET A 1 188 ? 8.573 -14.864 11.646 1.00 63.56 188 MET A N 1
ATOM 1461 C CA . MET A 1 188 ? 9.299 -13.966 10.748 1.00 63.56 188 MET A CA 1
ATOM 1462 C C . MET A 1 188 ? 9.645 -12.646 11.445 1.00 63.56 188 MET A C 1
ATOM 1464 O O . MET A 1 188 ? 8.981 -12.223 12.393 1.00 63.56 188 MET A O 1
ATOM 1468 N N . ALA A 1 189 ? 10.689 -11.974 10.953 1.00 59.97 189 ALA A N 1
ATOM 1469 C CA . ALA A 1 189 ? 11.061 -10.651 11.436 1.00 59.97 189 ALA A CA 1
ATOM 1470 C C . ALA A 1 189 ? 9.863 -9.691 11.335 1.00 59.97 189 ALA A C 1
ATOM 1472 O O . ALA A 1 189 ? 9.279 -9.532 10.266 1.00 59.97 189 ALA A O 1
ATOM 1473 N N . GLY A 1 190 ? 9.514 -9.061 12.455 1.00 56.50 190 GLY A N 1
ATOM 1474 C CA . GLY A 1 190 ? 8.408 -8.110 12.552 1.00 56.50 190 GLY A CA 1
ATOM 1475 C C . GLY A 1 190 ? 7.187 -8.594 13.332 1.00 56.50 190 GLY A C 1
ATOM 1476 O O . GLY A 1 190 ? 6.299 -7.796 13.614 1.00 56.50 190 GLY A O 1
ATOM 1477 N N . TYR A 1 191 ? 7.178 -9.859 13.740 1.00 57.47 191 TYR A N 1
ATOM 1478 C CA . TYR A 1 191 ? 6.215 -10.395 14.690 1.00 57.47 191 TYR A CA 1
ATOM 1479 C C . TYR A 1 191 ? 6.873 -10.529 16.058 1.00 57.47 191 TYR A C 1
ATOM 1481 O O . TYR A 1 191 ? 7.826 -11.289 16.239 1.00 57.47 191 TYR A O 1
ATOM 1489 N N . GLU A 1 192 ? 6.352 -9.797 17.030 1.00 58.25 192 GLU A N 1
ATOM 1490 C CA . GLU A 1 192 ? 6.754 -9.934 18.423 1.00 58.25 192 GLU A CA 1
ATOM 1491 C C . GLU A 1 192 ? 5.774 -10.879 19.119 1.00 58.25 192 GLU A C 1
ATOM 1493 O O . GLU A 1 192 ? 4.555 -10.765 18.967 1.00 58.25 192 GLU A O 1
ATOM 1498 N N . THR A 1 193 ? 6.289 -11.841 19.884 1.00 50.44 193 THR A N 1
ATOM 1499 C CA . THR A 1 193 ? 5.448 -12.600 20.810 1.00 50.44 193 THR A CA 1
ATOM 1500 C C . THR A 1 193 ? 4.914 -11.635 21.858 1.00 50.44 193 THR A C 1
ATOM 1502 O O . THR A 1 193 ? 5.679 -11.131 22.681 1.00 50.44 193 THR A O 1
ATOM 1505 N N . LEU A 1 194 ? 3.606 -11.383 21.836 1.00 41.72 194 LEU A N 1
ATOM 1506 C CA . LEU A 1 194 ? 2.926 -10.708 22.934 1.00 41.72 194 LEU A CA 1
ATOM 1507 C C . LEU A 1 194 ? 3.013 -11.611 24.171 1.00 41.72 194 LEU A C 1
ATOM 1509 O O . LEU A 1 194 ? 2.287 -12.597 24.275 1.00 41.72 194 LEU A O 1
ATOM 1513 N N . GLY A 1 195 ? 3.927 -11.278 25.081 1.00 45.25 195 GLY A N 1
ATOM 1514 C CA . GLY A 1 195 ? 4.045 -11.911 26.391 1.00 45.25 195 GLY A CA 1
ATOM 1515 C C . GLY A 1 195 ? 5.420 -12.509 26.676 1.00 45.25 195 GLY A C 1
ATOM 1516 O O . GLY A 1 195 ? 5.749 -13.608 26.228 1.00 45.25 195 GLY A O 1
ATOM 1517 N N . LYS A 1 196 ? 6.172 -11.812 27.526 1.00 36.53 196 LYS A N 1
ATOM 1518 C CA . LYS A 1 196 ? 6.737 -12.418 28.731 1.00 36.53 196 LYS A CA 1
ATOM 1519 C C . LYS A 1 196 ? 6.273 -11.607 29.928 1.00 36.53 196 LYS A C 1
ATOM 1521 O O . LYS A 1 196 ? 6.246 -10.366 29.788 1.00 36.53 196 LYS A O 1
#

pLDDT: mean 76.42, std 24.6, range [28.39, 98.62]

Sequence (196 aa):
MKNFMRSLGFGSSRSSRSSSSNWNEQQADNDEQTPASSPSTSPSQTSSAFSGLPERPRKKAIALEESLNSSNNIPYEMRMYAEAALSAAKHGSSEAITKADVENKYYLAHAYNERFPELHLSCHDSAQSFFSEFMTSEKQAWRSIVRLSPSSMHHAAIDVRFKDGKRTMLVIEPALAYGMKDGEIKVMAGYETLGK

Foldseek 3Di:
DDDDDDDPDPDDDDDDDDDDDDDDDDDDDDDDDDDDPDPPPPPPCPPPPLVVPDPVLSVVLVVLVVCLVVDPDDPPLRSVLSVVVSVCSNPNDDVVNLVSCLVCVVVVQVVVCVVPVLAQEEEEAEPVVVVVCQVPPPDQWYKYWHQLDNVDSATWIKIWGDDPNDIDIDIHHPDDQWDADPNDTDGDPRDDPPDD